Protein AF-A0A0D3DV48-F1 (afdb_monomer_lite)

pLDDT: mean 71.76, std 17.26, range [32.09, 94.44]

Structure (mmCIF, N/CA/C/O backbone):
data_AF-A0A0D3DV48-F1
#
_entry.id   AF-A0A0D3DV48-F1
#
loop_
_atom_site.group_PDB
_atom_site.id
_atom_site.type_symbol
_atom_site.label_atom_id
_atom_site.label_alt_id
_atom_site.label_comp_id
_atom_site.label_asym_id
_atom_site.label_entity_id
_atom_site.label_seq_id
_atom_site.pdbx_PDB_ins_code
_atom_site.Cartn_x
_atom_site.Cartn_y
_atom_site.Cartn_z
_atom_site.occupancy
_atom_site.B_iso_or_equiv
_atom_site.auth_seq_id
_atom_site.auth_comp_id
_atom_site.auth_asym_id
_atom_site.auth_atom_id
_atom_site.pdbx_PDB_model_num
ATOM 1 N N . MET A 1 1 ? -7.184 -17.364 45.882 1.00 32.09 1 MET A N 1
ATOM 2 C CA . MET A 1 1 ? -8.361 -16.477 46.011 1.00 32.09 1 MET A CA 1
ATOM 3 C C . MET A 1 1 ? -8.248 -15.372 44.972 1.00 32.09 1 MET A C 1
ATOM 5 O O . MET A 1 1 ? -7.452 -14.459 45.145 1.00 32.09 1 MET A O 1
ATOM 9 N N . GLY A 1 2 ? -8.945 -15.523 43.844 1.00 41.62 2 GLY A N 1
ATOM 10 C CA . GLY A 1 2 ? -8.942 -14.536 42.763 1.00 41.62 2 GLY A CA 1
ATOM 11 C C . GLY A 1 2 ? -9.727 -13.298 43.183 1.00 41.62 2 GLY A C 1
ATOM 12 O O . GLY A 1 2 ? -10.885 -13.403 43.576 1.00 41.62 2 GLY A O 1
ATOM 13 N N . LYS A 1 3 ? -9.067 -12.141 43.153 1.00 42.34 3 LYS A N 1
ATOM 14 C CA . LYS A 1 3 ? -9.633 -10.826 43.459 1.00 42.34 3 LYS A CA 1
ATOM 15 C C . LYS A 1 3 ? -10.768 -10.548 42.463 1.00 42.34 3 LYS A C 1
ATOM 17 O O . LYS A 1 3 ? -10.504 -10.361 41.278 1.00 42.34 3 LYS A O 1
ATOM 22 N N . GLY A 1 4 ? -12.018 -10.575 42.925 1.00 51.94 4 GLY A N 1
ATOM 23 C CA . GLY A 1 4 ? -13.161 -10.133 42.131 1.00 51.94 4 GLY A CA 1
ATOM 24 C C . GLY A 1 4 ? -12.976 -8.659 41.792 1.00 51.94 4 GLY A C 1
ATOM 25 O O . GLY A 1 4 ? -13.080 -7.813 42.677 1.00 51.94 4 GLY A O 1
ATOM 26 N N . LYS A 1 5 ? -12.626 -8.370 40.535 1.00 52.03 5 LYS A N 1
ATOM 27 C CA . LYS A 1 5 ? -12.660 -7.013 39.982 1.00 52.03 5 LYS A CA 1
ATOM 28 C C . LYS A 1 5 ? -14.082 -6.485 40.144 1.00 52.03 5 LYS A C 1
ATOM 30 O O . LYS A 1 5 ? -15.044 -7.204 39.868 1.00 52.03 5 LYS A O 1
ATOM 35 N N . SER A 1 6 ? -14.204 -5.282 40.687 1.00 59.69 6 SER A N 1
ATOM 36 C CA . SER A 1 6 ? -15.497 -4.713 41.043 1.00 59.69 6 SER A CA 1
ATOM 37 C C . SER A 1 6 ? -16.306 -4.423 39.775 1.00 59.69 6 SER A C 1
ATOM 39 O O . SER A 1 6 ? -15.745 -4.180 38.710 1.00 59.69 6 SER A O 1
ATOM 41 N N . VAL A 1 7 ? -17.636 -4.432 39.867 1.00 59.59 7 VAL A N 1
ATOM 42 C CA . VAL A 1 7 ? -18.520 -4.083 38.735 1.00 59.59 7 VAL A CA 1
ATOM 43 C C . VAL A 1 7 ? -18.213 -2.675 38.199 1.00 59.59 7 VAL A C 1
ATOM 45 O O . VAL A 1 7 ? -18.331 -2.443 37.001 1.00 59.59 7 VAL A O 1
ATOM 48 N N . ALA A 1 8 ? -17.744 -1.772 39.068 1.00 61.66 8 ALA A N 1
ATOM 49 C CA . ALA A 1 8 ? -17.299 -0.432 38.697 1.00 61.66 8 ALA A CA 1
ATOM 50 C C . ALA A 1 8 ? -16.073 -0.447 37.766 1.00 61.66 8 ALA A C 1
ATOM 52 O O . ALA A 1 8 ? -15.986 0.390 36.869 1.00 61.66 8 ALA A O 1
ATOM 53 N N . ASP A 1 9 ? -15.180 -1.432 37.916 1.00 67.62 9 ASP A N 1
ATOM 54 C CA . ASP A 1 9 ? -14.026 -1.597 37.029 1.00 67.62 9 ASP A CA 1
ATOM 55 C C . ASP A 1 9 ? -14.461 -2.032 35.621 1.00 67.62 9 ASP A C 1
ATOM 57 O O . ASP A 1 9 ? -13.893 -1.542 34.649 1.00 67.62 9 ASP A O 1
ATOM 61 N N . CYS A 1 10 ? -15.483 -2.898 35.473 1.00 65.69 10 CYS A N 1
ATOM 62 C CA . CYS A 1 10 ? -15.977 -3.254 34.129 1.00 65.69 10 CYS A CA 1
ATOM 63 C C . CYS A 1 10 ? -16.645 -2.047 33.448 1.00 65.69 10 CYS A C 1
ATOM 65 O O . CYS A 1 10 ? -16.411 -1.825 32.265 1.00 65.69 10 CYS A O 1
ATOM 67 N N . THR A 1 11 ? -17.389 -1.211 34.181 1.00 77.88 11 THR A N 1
ATOM 68 C CA . THR A 1 11 ? -17.994 0.005 33.608 1.00 77.88 11 THR A CA 1
ATOM 69 C C . THR A 1 11 ? -16.940 1.012 33.138 1.00 77.88 11 THR A C 1
ATOM 71 O O . THR A 1 11 ? -17.030 1.515 32.023 1.00 77.88 11 THR A O 1
ATOM 74 N N . ALA A 1 12 ? -15.913 1.284 33.951 1.00 80.50 12 ALA A N 1
ATOM 75 C CA . ALA A 1 12 ? -14.859 2.234 33.589 1.00 80.50 12 ALA A CA 1
ATOM 76 C C . ALA A 1 12 ? -14.012 1.749 32.398 1.00 80.50 12 ALA A C 1
ATOM 78 O O . ALA A 1 12 ? -13.690 2.529 31.504 1.00 80.50 12 ALA A O 1
ATOM 79 N N . VAL A 1 13 ? -13.681 0.452 32.361 1.00 77.81 13 VAL A N 1
ATOM 80 C CA . VAL A 1 13 ? -12.959 -0.162 31.234 1.00 77.81 13 VAL A CA 1
ATOM 81 C C . VAL A 1 13 ? -13.794 -0.112 29.952 1.00 77.81 13 VAL A C 1
ATOM 83 O O . VAL A 1 13 ? -13.249 0.149 28.881 1.00 77.81 13 VAL A O 1
ATOM 86 N N . TRP A 1 14 ? -15.108 -0.312 30.056 1.00 79.38 14 TRP A N 1
ATOM 87 C CA . TRP A 1 14 ? -16.017 -0.268 28.914 1.00 79.38 14 TRP A CA 1
ATOM 88 C C . TRP A 1 14 ? -16.105 1.129 28.288 1.00 79.38 14 TRP A C 1
ATOM 90 O O . TRP A 1 14 ? -15.984 1.250 27.070 1.00 79.38 14 TRP A O 1
ATOM 100 N N . GLU A 1 15 ? -16.231 2.180 29.105 1.00 80.50 15 GLU A N 1
ATOM 101 C CA . GLU A 1 15 ? -16.255 3.567 28.615 1.00 80.50 15 GLU A CA 1
ATOM 102 C C . GLU A 1 15 ? -14.929 3.959 27.948 1.00 80.50 15 GLU A C 1
ATOM 104 O O . GLU A 1 15 ? -14.926 4.471 26.830 1.00 80.50 15 GLU A O 1
ATOM 109 N N . LEU A 1 16 ? -13.787 3.617 28.558 1.00 82.69 16 LEU A N 1
ATOM 110 C CA . LEU A 1 16 ? -12.471 3.871 27.958 1.00 82.69 16 LEU A CA 1
ATOM 111 C C . LEU A 1 16 ? -12.305 3.171 26.602 1.00 82.69 16 LEU A C 1
ATOM 113 O O . LEU A 1 16 ? -11.765 3.752 25.659 1.00 82.69 16 LEU A O 1
ATOM 117 N N . ARG A 1 17 ? -12.771 1.922 26.493 1.00 82.19 17 ARG A N 1
ATOM 118 C CA . ARG A 1 17 ? -12.669 1.134 25.259 1.00 82.19 17 ARG A CA 1
ATOM 119 C C . ARG A 1 17 ? -13.620 1.636 24.172 1.00 82.19 17 ARG A C 1
ATOM 121 O O . ARG A 1 17 ? -13.272 1.589 22.995 1.00 82.19 17 ARG A O 1
ATOM 128 N N . LYS A 1 18 ? -14.785 2.157 24.556 1.00 83.19 18 LYS A N 1
ATOM 129 C CA . LYS A 1 18 ? -15.729 2.809 23.646 1.00 83.19 18 LYS A CA 1
ATOM 130 C C . LYS A 1 18 ? -15.139 4.085 23.044 1.00 83.19 18 LYS A C 1
ATOM 132 O O . LYS A 1 18 ? -15.148 4.233 21.825 1.00 83.19 18 LYS A O 1
ATOM 137 N N . GLU A 1 19 ? -14.574 4.964 23.871 1.00 86.44 19 GLU A N 1
ATOM 138 C CA . GLU A 1 19 ? -13.901 6.175 23.383 1.00 86.44 19 GLU A CA 1
ATOM 139 C C . GLU A 1 19 ? -12.720 5.851 22.455 1.00 86.44 19 GLU A C 1
ATOM 141 O O . GLU A 1 19 ? -12.464 6.574 21.491 1.00 86.44 19 GLU A O 1
ATOM 146 N N . ASP A 1 20 ? -11.990 4.765 22.736 1.00 86.38 20 ASP A N 1
ATOM 147 C CA . ASP A 1 20 ? -10.902 4.290 21.879 1.00 86.38 20 ASP A CA 1
ATOM 148 C C . ASP A 1 20 ? -11.394 3.844 20.503 1.00 86.38 20 ASP A C 1
ATOM 150 O O . ASP A 1 20 ? -10.825 4.247 19.488 1.00 86.38 20 ASP A O 1
ATOM 154 N N . LEU A 1 21 ? -12.498 3.094 20.459 1.00 83.88 21 LEU A N 1
ATOM 155 C CA . LEU A 1 21 ? -13.122 2.677 19.206 1.00 83.88 21 LEU A CA 1
ATOM 156 C C . LEU A 1 21 ? -13.578 3.884 18.374 1.00 83.88 21 LEU A C 1
ATOM 158 O O . LEU A 1 21 ? -13.329 3.930 17.172 1.00 83.88 21 LEU A O 1
ATOM 162 N N . GLU A 1 22 ? -14.193 4.883 19.012 1.00 86.56 22 GLU A N 1
ATOM 163 C CA . GLU A 1 22 ? -14.633 6.114 18.343 1.00 86.56 22 GLU A CA 1
ATOM 164 C C . GLU A 1 22 ? -13.450 6.940 17.813 1.00 86.56 22 GLU A C 1
ATOM 166 O O . GLU A 1 22 ? -13.527 7.521 16.727 1.00 86.56 22 GLU A O 1
ATOM 171 N N . ARG A 1 23 ? -12.332 6.996 18.551 1.00 85.88 23 ARG A N 1
ATOM 172 C CA . ARG A 1 23 ? -11.095 7.641 18.079 1.00 85.88 23 ARG A CA 1
ATOM 173 C C . ARG A 1 23 ? -10.499 6.894 16.888 1.00 85.88 23 ARG A C 1
ATOM 175 O O . ARG A 1 23 ? -10.176 7.534 15.889 1.00 85.88 23 ARG A O 1
ATOM 182 N N . LYS A 1 24 ? -10.409 5.564 16.957 1.00 84.44 24 LYS A N 1
ATOM 183 C CA . LYS A 1 24 ? -9.930 4.717 15.853 1.00 84.44 24 LYS A CA 1
ATOM 184 C C . LYS A 1 24 ? -10.805 4.838 14.607 1.00 84.44 24 LYS A C 1
ATOM 186 O O . LYS A 1 24 ? -10.270 4.939 13.511 1.00 84.44 24 LYS A O 1
ATOM 191 N N . GLU A 1 25 ? -12.125 4.918 14.762 1.00 85.06 25 GLU A N 1
ATOM 192 C CA . GLU A 1 25 ? -13.054 5.146 13.648 1.00 85.06 25 GLU A CA 1
ATOM 193 C C . GLU A 1 25 ? -12.842 6.515 12.984 1.00 85.06 25 GLU A C 1
ATOM 195 O O . GLU A 1 25 ? -12.882 6.645 11.762 1.00 85.06 25 GLU A O 1
ATOM 200 N N . LYS A 1 26 ? -12.607 7.568 13.772 1.00 87.69 26 LYS A N 1
ATOM 201 C CA . LYS A 1 26 ? -12.305 8.894 13.213 1.00 87.69 26 LYS A CA 1
ATOM 202 C C . LYS A 1 26 ? -10.986 8.883 12.445 1.00 87.69 26 LYS A C 1
ATOM 204 O O . LYS A 1 26 ? -10.925 9.439 11.353 1.00 87.69 26 LYS A O 1
ATOM 209 N N . LEU A 1 27 ? -9.960 8.232 12.993 1.00 83.44 27 LEU A N 1
ATOM 210 C CA . LEU A 1 27 ? -8.664 8.084 12.331 1.00 83.44 27 LEU A CA 1
ATOM 211 C C . LEU A 1 27 ? -8.771 7.254 11.048 1.00 83.44 27 LEU A C 1
ATOM 213 O O . LEU A 1 27 ? -8.188 7.640 10.042 1.00 83.44 27 LEU A O 1
ATOM 217 N N . SER A 1 28 ? -9.564 6.178 11.043 1.00 81.38 28 SER A N 1
ATOM 218 C CA . SER A 1 28 ? -9.782 5.368 9.839 1.00 81.38 28 SER A CA 1
ATOM 219 C C . SER A 1 28 ? -10.471 6.160 8.731 1.00 81.38 28 SER A C 1
ATOM 221 O O . SER A 1 28 ? -10.045 6.118 7.580 1.00 81.38 28 SER A O 1
ATOM 223 N N . LYS A 1 29 ? -11.493 6.950 9.077 1.00 83.06 29 LYS A N 1
ATOM 224 C CA . LYS A 1 29 ? -12.186 7.839 8.135 1.00 83.06 29 LYS A CA 1
ATOM 225 C C . LYS A 1 29 ? -11.269 8.919 7.567 1.00 83.06 29 LYS A C 1
ATOM 227 O O . LYS A 1 29 ? -11.362 9.207 6.378 1.00 83.06 29 LYS A O 1
ATOM 232 N N . LEU A 1 30 ? -10.401 9.500 8.397 1.00 84.25 30 LEU A N 1
ATOM 233 C CA . LEU A 1 30 ? -9.409 10.482 7.952 1.00 84.25 30 LEU A CA 1
ATOM 234 C C . LEU A 1 30 ? -8.370 9.850 7.023 1.00 84.25 30 LEU A C 1
ATOM 236 O O . LEU A 1 30 ? -8.130 10.395 5.955 1.00 84.25 30 LEU A O 1
ATOM 240 N N . ALA A 1 31 ? -7.847 8.669 7.362 1.00 81.38 31 ALA A N 1
ATOM 241 C CA . ALA A 1 31 ? -6.897 7.952 6.512 1.00 81.38 31 ALA A CA 1
ATOM 242 C C . ALA A 1 31 ? -7.491 7.636 5.127 1.00 81.38 31 ALA A C 1
ATOM 244 O O . ALA A 1 31 ? -6.856 7.878 4.107 1.00 81.38 31 ALA A O 1
ATOM 245 N N . ILE A 1 32 ? -8.749 7.178 5.074 1.00 82.12 32 ILE A N 1
ATOM 246 C CA . ILE A 1 32 ? -9.452 6.944 3.802 1.00 82.12 32 ILE A CA 1
ATOM 247 C C . ILE A 1 32 ? -9.634 8.254 3.021 1.00 82.12 32 ILE A C 1
ATOM 249 O O . ILE A 1 32 ? -9.501 8.257 1.797 1.00 82.12 32 ILE A O 1
ATOM 253 N N . LEU A 1 33 ? -9.950 9.363 3.697 1.00 79.81 33 LEU A N 1
ATOM 254 C CA . LEU A 1 33 ? -10.106 10.665 3.049 1.00 79.81 33 LEU A CA 1
ATOM 255 C C . LEU A 1 33 ? -8.781 11.160 2.454 1.00 79.81 33 LEU A C 1
ATOM 257 O O . LEU A 1 33 ? -8.777 11.601 1.308 1.00 79.81 33 LEU A O 1
ATOM 261 N N . ASP A 1 34 ? -7.676 11.030 3.187 1.00 79.25 34 ASP A N 1
ATOM 262 C CA . ASP A 1 34 ? -6.338 11.404 2.718 1.00 79.25 34 ASP A CA 1
ATOM 263 C C . ASP A 1 34 ? -5.920 10.569 1.498 1.00 79.25 34 ASP A C 1
ATOM 265 O O . ASP A 1 34 ? -5.464 11.129 0.502 1.00 79.25 34 ASP A O 1
ATOM 269 N N . THR A 1 35 ? -6.180 9.257 1.503 1.00 76.25 35 THR A N 1
ATOM 270 C CA . THR A 1 35 ? -6.004 8.361 0.342 1.00 76.25 35 THR A CA 1
ATOM 271 C C . THR A 1 35 ? -6.856 8.793 -0.861 1.00 76.25 35 THR A C 1
ATOM 273 O O . THR A 1 35 ? -6.377 8.858 -1.995 1.00 76.25 35 THR A O 1
ATOM 276 N N . LEU A 1 36 ? -8.133 9.138 -0.654 1.00 71.38 36 LEU A N 1
ATOM 277 C CA . LEU A 1 36 ? -9.002 9.621 -1.737 1.00 71.38 36 LEU A CA 1
ATOM 278 C C . LEU A 1 36 ? -8.525 10.964 -2.306 1.00 71.38 36 LEU A C 1
ATOM 280 O O . LEU A 1 36 ? -8.581 11.167 -3.522 1.00 71.38 36 LEU A O 1
ATOM 284 N N . LEU A 1 37 ? -8.028 11.859 -1.450 1.00 72.44 37 LEU A N 1
ATOM 285 C CA . LEU A 1 37 ? -7.447 13.135 -1.856 1.00 72.44 37 LEU A CA 1
ATOM 286 C C . LEU A 1 37 ? -6.129 12.934 -2.616 1.00 72.44 37 LEU A C 1
ATOM 288 O O . LEU A 1 37 ? -5.962 13.517 -3.688 1.00 72.44 37 LEU A O 1
ATOM 292 N N . ALA A 1 38 ? -5.248 12.045 -2.155 1.00 67.81 38 ALA A N 1
ATOM 293 C CA . ALA A 1 38 ? -4.021 11.669 -2.860 1.00 67.81 38 ALA A CA 1
ATOM 294 C C . ALA A 1 38 ? -4.320 11.078 -4.249 1.00 67.81 38 ALA A C 1
ATOM 296 O O . ALA A 1 38 ? -3.677 11.435 -5.237 1.00 67.81 38 ALA A O 1
ATOM 297 N N . ARG A 1 39 ? -5.378 10.266 -4.362 1.00 56.03 39 ARG A N 1
ATOM 298 C CA . ARG A 1 39 ? -5.871 9.726 -5.638 1.00 56.03 39 ARG A CA 1
ATOM 299 C C . ARG A 1 39 ? -6.498 10.781 -6.558 1.00 56.03 39 ARG A C 1
ATOM 301 O O . ARG A 1 39 ? -6.499 10.590 -7.772 1.00 56.03 39 ARG A O 1
ATOM 308 N N . SER A 1 40 ? -7.012 11.886 -6.016 1.00 56.16 40 SER A N 1
ATOM 309 C CA . SER A 1 40 ? -7.455 13.051 -6.804 1.00 56.16 40 SER A CA 1
ATOM 310 C C . SER A 1 40 ? -6.301 13.983 -7.215 1.00 56.16 40 SER A C 1
ATOM 312 O O . SER A 1 40 ? -6.435 14.760 -8.161 1.00 56.16 40 SER A O 1
ATOM 314 N N . GLY A 1 41 ? -5.140 13.834 -6.570 1.00 52.19 41 GLY A N 1
ATOM 315 C CA . GLY A 1 41 ? -3.906 14.579 -6.816 1.00 52.19 41 GLY A CA 1
ATOM 316 C C . GLY A 1 41 ? -3.242 14.471 -8.203 1.00 52.19 41 GLY A C 1
ATOM 317 O O . GLY A 1 41 ? -2.479 15.384 -8.520 1.00 52.19 41 GLY A O 1
ATOM 318 N N . PRO A 1 42 ? -3.501 13.483 -9.093 1.00 48.19 42 PRO A N 1
ATOM 319 C CA . PRO A 1 42 ? -2.863 13.474 -10.412 1.00 48.19 42 PRO A CA 1
ATOM 320 C C . PRO A 1 42 ? -3.579 14.336 -11.459 1.00 48.19 42 PRO A C 1
ATOM 322 O O . PRO A 1 42 ? -2.987 14.616 -12.498 1.00 48.19 42 PRO A O 1
ATOM 325 N N . LEU A 1 43 ? -4.819 14.788 -11.225 1.00 43.16 43 LEU A N 1
ATOM 326 C CA . LEU A 1 43 ? -5.540 15.594 -12.225 1.00 43.16 43 LEU A CA 1
ATOM 327 C C . LEU A 1 43 ? -5.033 17.045 -12.320 1.00 43.16 43 LEU A C 1
ATOM 329 O O . LEU A 1 43 ? -5.387 17.751 -13.257 1.00 43.16 43 LEU A O 1
ATOM 333 N N . ILE A 1 44 ? -4.165 17.473 -11.395 1.00 44.09 44 ILE A N 1
ATOM 334 C CA . ILE A 1 44 ? -3.542 18.810 -11.382 1.00 44.09 44 ILE A CA 1
ATOM 335 C C . ILE A 1 44 ? -2.067 18.751 -11.836 1.00 44.09 44 ILE A C 1
ATOM 337 O O . ILE A 1 44 ? -1.472 19.774 -12.169 1.00 44.09 44 ILE A O 1
ATOM 341 N N . PHE A 1 45 ? -1.463 17.560 -11.943 1.00 38.72 45 PHE A N 1
ATOM 342 C CA . PHE A 1 45 ? -0.040 17.425 -12.293 1.00 38.72 45 PHE A CA 1
ATOM 343 C C . PHE A 1 45 ? 0.267 17.735 -13.773 1.00 38.72 45 PHE A C 1
ATOM 345 O O . PHE A 1 45 ? 1.410 18.021 -14.120 1.00 38.72 45 PHE A O 1
ATOM 352 N N . GLY A 1 46 ? -0.753 17.766 -14.641 1.00 40.00 46 GLY A N 1
ATOM 353 C CA . GLY A 1 46 ? -0.616 18.212 -16.035 1.00 40.00 46 GLY A CA 1
ATOM 354 C C . GLY A 1 46 ? -0.346 19.714 -16.199 1.00 40.00 46 GLY A C 1
ATOM 355 O O . GLY A 1 46 ? 0.106 20.130 -17.258 1.00 40.00 46 GLY A O 1
ATOM 356 N N . LEU A 1 47 ? -0.576 20.521 -15.158 1.00 45.72 47 LEU A N 1
ATOM 357 C CA . LEU A 1 47 ? -0.305 21.965 -15.158 1.00 45.72 47 LEU A CA 1
ATOM 358 C C . LEU A 1 47 ? 1.052 22.332 -14.528 1.00 45.72 47 LEU A C 1
ATOM 360 O O . LEU A 1 47 ? 1.450 23.491 -14.594 1.00 45.72 47 LEU A O 1
ATOM 364 N N . ALA A 1 48 ? 1.771 21.378 -13.920 1.00 39.69 48 ALA A N 1
ATOM 365 C CA . ALA A 1 48 ? 2.982 21.662 -13.139 1.00 39.69 48 ALA A CA 1
ATOM 366 C C . ALA A 1 48 ? 4.311 21.308 -13.840 1.00 39.69 48 ALA A C 1
ATOM 368 O O . ALA A 1 48 ? 5.361 21.801 -13.430 1.00 39.69 48 ALA A O 1
ATOM 369 N N . LEU A 1 49 ? 4.305 20.506 -14.913 1.00 46.16 49 LEU A N 1
ATOM 370 C CA . LEU A 1 49 ? 5.520 20.141 -15.668 1.00 46.16 49 LEU A CA 1
ATOM 371 C C . LEU A 1 49 ? 5.943 21.222 -16.686 1.00 46.16 49 LEU A C 1
ATOM 373 O O . LEU A 1 49 ? 6.195 20.925 -17.850 1.00 46.16 49 LEU A O 1
ATOM 377 N N . GLY A 1 50 ? 6.016 22.481 -16.251 1.00 41.09 50 GLY A N 1
ATOM 378 C CA . GLY A 1 50 ? 6.439 23.609 -17.095 1.00 41.09 50 GLY A CA 1
ATOM 379 C C . GLY A 1 50 ? 7.404 24.605 -16.445 1.00 41.09 50 GLY A C 1
ATOM 380 O O . GLY A 1 50 ? 7.823 25.546 -17.108 1.00 41.09 50 GLY A O 1
ATOM 381 N N . LEU A 1 51 ? 7.782 24.432 -15.173 1.00 41.56 51 LEU A N 1
ATOM 382 C CA . LEU A 1 51 ? 8.489 25.467 -14.400 1.00 41.56 51 LEU A CA 1
ATOM 383 C C . LEU A 1 51 ? 9.884 25.053 -13.905 1.00 41.56 51 LEU A C 1
ATOM 385 O O . LEU A 1 51 ? 10.235 25.345 -12.769 1.00 41.56 51 LEU A O 1
ATOM 389 N N . ASP A 1 52 ? 10.702 24.421 -14.752 1.00 34.62 52 ASP A N 1
ATOM 390 C CA . ASP A 1 52 ? 12.146 24.267 -14.461 1.00 34.62 52 ASP A CA 1
ATOM 391 C C . ASP A 1 52 ? 13.054 24.967 -15.489 1.00 34.62 52 ASP A C 1
ATOM 393 O O . ASP A 1 52 ? 14.252 24.706 -15.597 1.00 34.62 52 ASP A O 1
ATOM 397 N N . TYR A 1 53 ? 12.496 25.907 -16.259 1.00 41.66 53 TYR A N 1
ATOM 398 C CA . TYR A 1 53 ? 13.288 26.766 -17.137 1.00 41.66 53 TYR A CA 1
ATOM 399 C C . TYR A 1 53 ? 13.761 28.005 -16.365 1.00 41.66 53 TYR A C 1
ATOM 401 O O . TYR A 1 53 ? 13.111 29.047 -16.337 1.00 41.66 53 TYR A O 1
ATOM 409 N N . SER A 1 54 ? 14.914 27.885 -15.706 1.00 46.12 54 SER A N 1
ATOM 410 C CA . SER A 1 54 ? 15.610 29.007 -15.067 1.00 46.12 54 SER A CA 1
ATOM 411 C C . SER A 1 54 ? 16.149 29.979 -16.127 1.00 46.12 54 SER A C 1
ATOM 413 O O . SER A 1 54 ? 17.294 29.868 -16.569 1.00 46.12 54 SER A O 1
ATOM 415 N N . TYR A 1 55 ? 15.339 30.958 -16.528 1.00 46.75 55 TYR A N 1
ATOM 416 C CA . TYR A 1 55 ? 15.785 32.084 -17.345 1.00 46.75 55 TYR A CA 1
ATOM 417 C C . TYR A 1 55 ? 16.542 33.098 -16.474 1.00 46.75 55 TYR A C 1
ATOM 419 O O . TYR A 1 55 ? 15.979 33.705 -15.564 1.00 46.75 55 TYR A O 1
ATOM 427 N N . SER A 1 56 ? 17.836 33.295 -16.735 1.00 49.69 56 SER A N 1
ATOM 428 C CA . SER A 1 56 ? 18.619 34.350 -16.086 1.00 49.69 56 SER A CA 1
ATOM 429 C C . SER A 1 56 ? 18.276 35.705 -16.707 1.00 49.69 56 SER A C 1
ATOM 431 O O . SER A 1 56 ? 18.803 36.083 -17.750 1.00 49.69 56 SER A O 1
ATOM 433 N N . GLN A 1 57 ? 17.364 36.424 -16.059 1.00 45.22 57 GLN A N 1
ATOM 434 C CA . GLN A 1 57 ? 16.949 37.774 -16.427 1.00 45.22 57 GLN A CA 1
ATOM 435 C C . GLN A 1 57 ? 18.156 38.740 -16.391 1.00 45.22 57 GLN A C 1
ATOM 437 O O . GLN A 1 57 ? 18.824 38.831 -15.357 1.00 45.22 57 GLN A O 1
ATOM 442 N N . PRO A 1 58 ? 18.474 39.467 -17.480 1.00 35.97 58 PRO A N 1
ATOM 443 C CA . PRO A 1 58 ? 19.533 40.467 -17.445 1.00 35.97 58 PRO A CA 1
ATOM 444 C C . PRO A 1 58 ? 19.081 41.658 -16.589 1.00 35.97 58 PRO A C 1
ATOM 446 O O . PRO A 1 58 ? 17.971 42.169 -16.737 1.00 35.97 58 PRO A O 1
ATOM 449 N N . SER A 1 59 ? 19.947 42.085 -15.672 1.00 34.81 59 SER A N 1
ATOM 450 C CA . SER A 1 59 ? 19.719 43.188 -14.736 1.00 34.81 59 SER A CA 1
ATOM 451 C C . SER A 1 59 ? 19.395 44.494 -15.468 1.00 34.81 59 SER A C 1
ATOM 453 O O . SER A 1 59 ? 20.271 45.054 -16.132 1.00 34.81 59 SER A O 1
ATOM 455 N N . GLN A 1 60 ? 18.169 45.001 -15.315 1.00 36.44 60 GLN A N 1
ATOM 456 C CA . GLN A 1 60 ? 17.833 46.366 -15.710 1.00 36.44 60 GLN A CA 1
ATOM 457 C C . GLN A 1 60 ? 18.207 47.306 -14.565 1.00 36.44 60 GLN A C 1
ATOM 459 O O . GLN A 1 60 ? 17.710 47.193 -13.448 1.00 36.44 60 GLN A O 1
ATOM 464 N N . SER A 1 61 ? 19.162 48.186 -14.847 1.00 39.84 61 SER A N 1
ATOM 465 C CA . SER A 1 61 ? 19.624 49.241 -13.956 1.00 39.84 61 SER A CA 1
ATOM 466 C C . SER A 1 61 ? 18.532 50.279 -13.744 1.00 39.84 61 SER A C 1
ATOM 468 O O . SER A 1 61 ? 17.966 50.797 -14.706 1.00 39.84 61 SER A O 1
ATOM 470 N N . GLU A 1 62 ? 18.301 50.625 -12.486 1.00 43.62 62 GLU A N 1
ATOM 471 C CA . GLU A 1 62 ? 17.323 51.624 -12.084 1.00 43.62 62 GLU A CA 1
ATOM 472 C C . GLU A 1 62 ? 17.856 53.030 -12.366 1.00 43.62 62 GLU A C 1
ATOM 474 O O . GLU A 1 62 ? 18.908 53.440 -11.864 1.00 43.62 62 GLU A O 1
ATOM 479 N N . THR A 1 63 ? 17.126 53.797 -13.174 1.00 41.78 63 THR A N 1
ATOM 480 C CA . THR A 1 63 ? 17.271 55.250 -13.198 1.00 41.78 63 THR A CA 1
ATOM 481 C C . THR A 1 63 ? 15.973 55.920 -13.635 1.00 41.78 63 THR A C 1
ATOM 483 O O . THR A 1 63 ? 15.610 55.949 -14.802 1.00 41.78 63 THR A O 1
ATOM 486 N N . PHE A 1 64 ? 15.345 56.516 -12.619 1.00 33.09 64 PHE A N 1
ATOM 487 C CA . PHE A 1 64 ? 14.773 57.859 -12.659 1.00 33.09 64 PHE A CA 1
ATOM 488 C C . PHE A 1 64 ? 13.344 58.026 -13.203 1.00 33.09 64 PHE A C 1
ATOM 490 O O . PHE A 1 64 ? 13.129 58.364 -14.357 1.00 33.09 64 PHE A O 1
ATOM 497 N N . GLY A 1 65 ? 12.391 57.870 -12.276 1.00 40.78 65 GLY A N 1
ATOM 498 C CA . GLY A 1 65 ? 11.344 58.843 -11.926 1.00 40.78 65 GLY A CA 1
ATOM 499 C C . GLY A 1 65 ? 10.534 59.523 -13.036 1.00 40.78 65 GLY A C 1
ATOM 500 O O . GLY A 1 65 ? 11.053 60.348 -13.780 1.00 40.78 65 GLY A O 1
ATOM 501 N N . GLY A 1 66 ? 9.215 59.325 -13.005 1.00 36.00 66 GLY A N 1
ATOM 502 C CA . GLY A 1 66 ? 8.276 60.157 -13.753 1.00 36.00 66 GLY A CA 1
ATOM 503 C C . GLY A 1 66 ? 6.822 59.764 -13.525 1.00 36.00 66 GLY A C 1
ATOM 504 O O . GLY A 1 66 ? 6.331 58.828 -14.134 1.00 36.00 66 GLY A O 1
ATOM 505 N N . ASP A 1 67 ? 6.173 60.498 -12.630 1.00 45.25 67 ASP A N 1
ATOM 506 C CA . ASP A 1 67 ? 4.734 60.568 -12.354 1.00 45.25 67 ASP A CA 1
ATOM 507 C C . ASP A 1 67 ? 3.864 60.496 -13.637 1.00 45.25 67 ASP A C 1
ATOM 509 O O . ASP A 1 67 ? 4.047 61.305 -14.550 1.00 45.25 67 ASP A O 1
ATOM 513 N N . GLY A 1 68 ? 2.920 59.547 -13.720 1.00 40.09 68 GLY A N 1
ATOM 514 C CA . GLY A 1 68 ? 2.092 59.336 -14.918 1.00 40.09 68 GLY A CA 1
ATOM 515 C C . GLY A 1 68 ? 1.042 58.227 -14.780 1.00 40.09 68 GLY A C 1
ATOM 516 O O . GLY A 1 68 ? 1.246 57.103 -15.217 1.00 40.09 68 GLY A O 1
ATOM 517 N N . PHE A 1 69 ? -0.081 58.574 -14.157 1.00 44.97 69 PHE A N 1
ATOM 518 C CA . PHE A 1 69 ? -1.301 57.784 -13.940 1.00 44.97 69 PHE A CA 1
ATOM 519 C C . PHE A 1 69 ? -1.821 57.031 -15.204 1.00 44.97 69 PHE A C 1
ATOM 521 O O . PHE A 1 69 ? -1.936 57.608 -16.285 1.00 44.97 69 PHE A O 1
ATOM 528 N N . ASP A 1 70 ? -2.199 55.761 -15.016 1.00 49.06 70 ASP A N 1
ATOM 529 C CA . ASP A 1 70 ? -3.207 54.952 -15.741 1.00 49.06 70 ASP A CA 1
ATOM 530 C C . ASP A 1 70 ? -3.011 54.486 -17.205 1.00 49.06 70 ASP A C 1
ATOM 532 O O . ASP A 1 70 ? -3.817 53.682 -17.677 1.00 49.06 70 ASP A O 1
ATOM 536 N N . SER A 1 71 ? -1.976 54.891 -17.948 1.00 53.69 71 SER A N 1
ATOM 537 C CA . SER A 1 71 ? -1.877 54.503 -19.377 1.00 53.69 71 SER A CA 1
ATOM 538 C C . SER A 1 71 ? -1.208 53.144 -19.650 1.00 53.69 71 SER A C 1
ATOM 540 O O . SER A 1 71 ? -1.574 52.484 -20.616 1.00 53.69 71 SER A O 1
ATOM 542 N N . GLU A 1 72 ? -0.240 52.720 -18.835 1.00 48.16 72 GLU A N 1
ATOM 543 C CA . GLU A 1 72 ? 0.649 51.583 -19.156 1.00 48.16 72 GLU A CA 1
ATOM 544 C C . GLU A 1 72 ? 0.064 50.222 -18.742 1.00 48.16 72 GLU A C 1
ATOM 546 O O . GLU A 1 72 ? 0.226 49.234 -19.451 1.00 48.16 72 GLU A O 1
ATOM 551 N N . TYR A 1 73 ? -0.715 50.174 -17.654 1.00 51.47 73 TYR A N 1
ATOM 552 C CA . TYR A 1 73 ? -1.381 48.945 -17.198 1.00 51.47 73 TYR A CA 1
ATOM 553 C C . TYR A 1 73 ? -2.448 48.442 -18.179 1.00 51.47 73 TYR A C 1
ATOM 555 O O . TYR A 1 73 ? -2.617 47.236 -18.329 1.00 51.47 73 TYR A O 1
ATOM 563 N N . ASN A 1 74 ? -3.118 49.353 -18.891 1.00 58.81 74 ASN A N 1
ATOM 564 C CA . ASN A 1 74 ? -4.092 48.991 -19.920 1.00 58.81 74 ASN A CA 1
ATOM 565 C C . ASN A 1 74 ? -3.422 48.361 -21.154 1.00 58.81 74 ASN A C 1
ATOM 567 O O . ASN A 1 74 ? -4.035 47.539 -21.827 1.00 58.81 74 ASN A O 1
ATOM 571 N N . GLU A 1 75 ? -2.171 48.725 -21.452 1.00 59.84 75 GLU A N 1
ATOM 572 C CA . GLU A 1 75 ? -1.425 48.179 -22.591 1.00 59.84 75 GLU A CA 1
ATOM 573 C C . GLU A 1 75 ? -0.932 46.758 -22.298 1.00 59.84 75 GLU A C 1
ATOM 575 O O . GLU A 1 75 ? -1.138 45.862 -23.114 1.00 59.84 75 GLU A O 1
ATOM 580 N N . VAL A 1 76 ? -0.378 46.505 -21.105 1.00 61.44 76 VAL A N 1
ATOM 581 C CA . VAL A 1 76 ? -0.005 45.135 -20.706 1.00 61.44 76 VAL A CA 1
ATOM 582 C C . VAL A 1 76 ? -1.217 44.225 -20.527 1.00 61.44 76 VAL A C 1
ATOM 584 O O . VAL A 1 76 ? -1.147 43.061 -20.906 1.00 61.44 76 VAL A O 1
ATOM 587 N N . GLU A 1 77 ? -2.339 44.727 -20.009 1.00 65.38 77 GLU A N 1
ATOM 588 C CA . GLU A 1 77 ? -3.561 43.924 -19.884 1.00 65.38 77 GLU A CA 1
ATOM 589 C C . GLU A 1 77 ? -4.174 43.601 -21.258 1.00 65.38 77 GLU A C 1
ATOM 591 O O . GLU A 1 77 ? -4.589 42.465 -21.489 1.00 65.38 77 GLU A O 1
ATOM 596 N N . ALA A 1 78 ? -4.134 44.543 -22.210 1.00 72.62 78 ALA A N 1
ATOM 597 C CA . ALA A 1 78 ? -4.553 44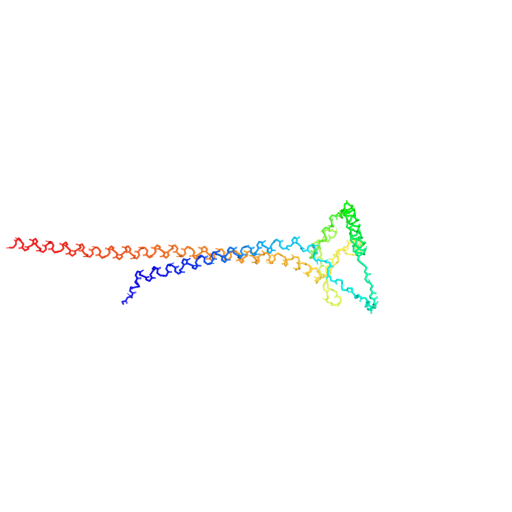.296 -23.590 1.00 72.62 78 ALA A CA 1
ATOM 598 C C . ALA A 1 78 ? -3.672 43.248 -24.291 1.00 72.62 78 ALA A C 1
ATOM 600 O O . ALA A 1 78 ? -4.200 42.371 -24.973 1.00 72.62 78 ALA A O 1
ATOM 601 N N . LEU A 1 79 ? -2.352 43.291 -24.075 1.00 76.69 79 LEU A N 1
ATOM 602 C CA . LEU A 1 79 ? -1.417 42.295 -24.608 1.00 76.69 79 LEU A CA 1
ATOM 603 C C . LEU A 1 79 ? -1.647 40.904 -23.998 1.00 76.69 79 LEU A C 1
ATOM 605 O O . LEU A 1 79 ? -1.618 39.910 -24.717 1.00 76.69 79 LEU A O 1
ATOM 609 N N . ILE A 1 80 ? -1.929 40.821 -22.692 1.00 74.50 80 ILE A N 1
ATOM 610 C CA . ILE A 1 80 ? -2.274 39.555 -22.022 1.00 74.50 80 ILE A CA 1
ATOM 611 C C . ILE A 1 80 ? -3.575 38.979 -22.591 1.00 74.50 80 ILE A C 1
ATOM 613 O O . ILE A 1 80 ? -3.681 37.773 -22.812 1.00 74.50 80 ILE A O 1
ATOM 617 N N . GLN A 1 81 ? -4.567 39.836 -22.837 1.00 79.69 81 GLN A N 1
ATOM 618 C CA . GLN A 1 81 ? -5.863 39.415 -23.352 1.00 79.69 81 GLN A CA 1
ATOM 619 C C . GLN A 1 81 ? -5.788 38.964 -24.819 1.00 79.69 81 GLN A C 1
ATOM 621 O O . GLN A 1 81 ? -6.479 38.021 -25.206 1.00 79.69 81 GLN A O 1
ATOM 626 N N . GLU A 1 82 ? -4.931 39.595 -25.624 1.00 78.00 82 GLU A N 1
ATOM 627 C CA . GLU A 1 82 ? -4.645 39.170 -26.996 1.00 78.00 82 GLU A CA 1
ATOM 628 C C . GLU A 1 82 ? -3.908 37.822 -27.030 1.00 78.00 82 GLU A C 1
ATOM 630 O O . GLU A 1 82 ? -4.321 36.926 -27.766 1.00 78.00 82 GLU A O 1
ATOM 635 N N . ASP A 1 83 ? -2.899 37.630 -26.173 1.00 79.38 83 ASP A N 1
ATOM 636 C CA . ASP A 1 83 ? -2.161 36.365 -26.057 1.00 79.38 83 ASP A CA 1
ATOM 637 C C . ASP A 1 83 ? -3.082 35.219 -25.597 1.00 79.38 83 ASP A C 1
ATOM 639 O O . ASP A 1 83 ? -3.074 34.129 -26.170 1.00 79.38 83 ASP A O 1
ATOM 643 N N . GLN A 1 84 ? -3.985 35.483 -24.642 1.00 74.06 84 GLN A N 1
ATOM 644 C CA . GLN A 1 84 ? -5.025 34.527 -24.242 1.00 74.06 84 GLN A CA 1
ATOM 645 C C . GLN A 1 84 ? -5.995 34.191 -25.381 1.00 74.06 84 GLN A C 1
ATOM 647 O O . GLN A 1 84 ? -6.326 33.019 -25.561 1.00 74.06 84 GLN A O 1
ATOM 652 N N . ALA A 1 85 ? -6.432 35.177 -26.169 1.00 75.56 85 ALA A N 1
ATOM 653 C CA . ALA A 1 85 ? -7.326 34.940 -27.303 1.00 75.56 85 ALA A CA 1
ATOM 654 C C . ALA A 1 85 ? -6.636 34.144 -28.425 1.00 75.56 85 ALA A C 1
ATOM 656 O O . ALA A 1 85 ? -7.261 33.292 -29.064 1.00 75.56 85 ALA A O 1
ATOM 657 N N . GLN A 1 86 ? -5.343 34.382 -28.650 1.00 74.50 86 GLN A N 1
ATOM 658 C CA . GLN A 1 86 ? -4.555 33.630 -29.618 1.00 74.50 86 GLN A CA 1
ATOM 659 C C . GLN A 1 86 ? -4.312 32.190 -29.148 1.00 74.50 86 GLN A C 1
ATOM 661 O O . GLN A 1 86 ? -4.504 31.262 -29.934 1.00 74.50 86 GLN A O 1
ATOM 666 N N . LEU A 1 87 ? -4.009 31.982 -27.863 1.00 67.56 87 LEU A N 1
ATOM 667 C CA . LEU A 1 87 ? -3.925 30.652 -27.254 1.00 67.56 87 LEU A CA 1
ATOM 668 C C . LEU A 1 87 ? -5.260 29.902 -27.327 1.00 67.56 87 LEU A C 1
ATOM 670 O O . LEU A 1 87 ? -5.268 28.708 -27.615 1.00 67.56 87 LEU A O 1
ATOM 674 N N . GLU A 1 88 ? -6.395 30.569 -27.103 1.00 73.88 88 GLU A N 1
ATOM 675 C CA . GLU A 1 88 ? -7.722 29.963 -27.266 1.00 73.88 88 GLU A CA 1
ATOM 676 C C . GLU A 1 88 ? -8.001 29.573 -28.722 1.00 73.88 88 GLU A C 1
ATOM 678 O O . GLU A 1 88 ? -8.564 28.505 -28.964 1.00 73.88 88 GLU A O 1
ATOM 683 N N . TYR A 1 89 ? -7.576 30.381 -29.697 1.00 68.50 89 TYR A N 1
ATOM 684 C CA . TYR A 1 89 ? -7.704 30.052 -31.117 1.00 68.50 89 TYR A CA 1
ATOM 685 C C . TYR A 1 89 ? -6.798 28.879 -31.522 1.00 68.50 89 TYR A C 1
ATOM 687 O O . TYR A 1 89 ? -7.262 27.952 -32.184 1.00 68.50 89 TYR A O 1
ATOM 695 N N . GLU A 1 90 ? -5.536 28.869 -31.085 1.00 62.53 90 GLU A N 1
ATOM 696 C CA . GLU A 1 90 ? -4.581 27.778 -31.327 1.00 62.53 90 GLU A CA 1
ATOM 697 C C . GLU A 1 90 ? -4.987 26.478 -30.614 1.00 62.53 90 GLU A C 1
ATOM 699 O O . GLU A 1 90 ? -4.813 25.392 -31.165 1.00 62.53 90 GLU A O 1
ATOM 704 N N . ASN A 1 91 ? -5.600 26.570 -29.430 1.00 62.53 91 ASN A N 1
ATOM 705 C CA . ASN A 1 91 ? -6.152 25.434 -28.685 1.00 62.53 91 ASN A CA 1
ATOM 706 C C . ASN A 1 91 ? -7.490 24.950 -29.277 1.00 62.53 91 ASN A C 1
ATOM 708 O O . ASN A 1 91 ? -7.740 23.752 -29.361 1.00 62.53 91 ASN A O 1
ATOM 712 N N . ALA A 1 92 ? -8.330 25.840 -29.810 1.00 60.84 92 ALA A N 1
ATOM 713 C CA . ALA A 1 92 ? -9.479 25.434 -30.626 1.00 60.84 92 ALA A CA 1
ATOM 714 C C . ALA A 1 92 ? -9.034 24.735 -31.924 1.00 60.84 92 ALA A C 1
ATOM 716 O O . ALA A 1 92 ? -9.731 23.858 -32.438 1.00 60.84 92 ALA A O 1
ATOM 717 N N . GLN A 1 93 ? -7.848 25.090 -32.423 1.00 53.56 93 GLN A N 1
ATOM 718 C CA . GLN A 1 93 ? -7.135 24.398 -33.490 1.00 53.56 93 GLN A CA 1
ATOM 719 C C . GLN A 1 93 ? -6.221 23.275 -32.989 1.00 53.56 93 GLN A C 1
ATOM 721 O O . GLN A 1 93 ? -5.453 22.763 -33.806 1.00 53.56 93 GLN A O 1
ATOM 726 N N . ALA A 1 94 ? -6.300 22.887 -31.702 1.00 47.97 94 ALA A N 1
ATOM 727 C CA . ALA A 1 94 ? -5.423 21.894 -31.097 1.00 47.97 94 ALA A CA 1
ATOM 728 C C . ALA A 1 94 ? -5.402 20.671 -31.996 1.00 47.97 94 ALA A C 1
ATOM 730 O O . ALA A 1 94 ? -6.370 19.912 -32.102 1.00 47.97 94 ALA A O 1
ATOM 731 N N . PHE A 1 95 ? -4.276 20.528 -32.686 1.00 51.38 95 PHE A N 1
ATOM 732 C CA . PHE A 1 95 ? -3.959 19.366 -33.471 1.00 51.38 95 PHE A CA 1
ATOM 733 C C . PHE A 1 95 ? -3.982 18.210 -32.481 1.00 51.38 95 PHE A C 1
ATOM 735 O O . PHE A 1 95 ? -3.061 18.045 -31.681 1.00 51.38 95 PHE A O 1
ATOM 742 N N . VAL A 1 96 ? -5.095 17.476 -32.462 1.00 52.00 96 VAL A N 1
ATOM 743 C CA . VAL A 1 96 ? -5.228 16.263 -31.670 1.00 52.00 96 VAL A CA 1
ATOM 744 C C . VAL A 1 96 ? -4.202 15.320 -32.257 1.00 52.00 96 VAL A C 1
ATOM 746 O O . VAL A 1 96 ? -4.433 14.700 -33.297 1.00 52.00 96 VAL A O 1
ATOM 749 N N . TYR A 1 97 ? -3.032 15.277 -31.624 1.00 43.28 97 TYR A N 1
ATOM 750 C CA . TYR A 1 97 ? -2.031 14.298 -31.969 1.00 43.28 97 TYR A CA 1
ATOM 751 C C . TYR A 1 97 ? -2.726 12.943 -31.861 1.00 43.28 97 TYR A C 1
ATOM 753 O O . TYR A 1 97 ? -3.320 12.654 -30.813 1.00 43.28 97 TYR A O 1
ATOM 761 N N . PRO A 1 98 ? -2.729 12.134 -32.936 1.00 55.25 98 PRO A N 1
ATOM 762 C CA . PRO A 1 98 ? -3.221 10.776 -32.826 1.00 55.25 98 PRO A CA 1
ATOM 763 C C . PRO A 1 98 ? -2.499 10.125 -31.642 1.00 55.25 98 PRO A C 1
ATOM 765 O O . PRO A 1 98 ? -1.320 10.438 -31.426 1.00 55.25 98 PRO A O 1
ATOM 768 N N . PRO A 1 99 ? -3.197 9.291 -30.845 1.00 50.59 99 PRO A N 1
ATOM 769 C CA . PRO A 1 99 ? -2.586 8.631 -29.702 1.00 50.59 99 PRO A CA 1
ATOM 770 C C . PRO A 1 99 ? -1.274 8.031 -30.181 1.00 50.59 99 PRO A C 1
ATOM 772 O O . PRO A 1 99 ? -1.259 7.309 -31.185 1.00 50.59 99 PRO A O 1
ATOM 775 N N . GLN A 1 100 ? -0.172 8.437 -29.544 1.00 43.72 100 GLN A N 1
ATOM 776 C CA . GLN A 1 100 ? 1.128 7.913 -29.925 1.00 43.72 100 GLN A CA 1
ATOM 777 C C . GLN A 1 100 ? 1.010 6.389 -29.895 1.00 43.72 100 GLN A C 1
ATOM 779 O O . GLN A 1 100 ? 0.402 5.874 -28.949 1.00 43.72 100 GLN A O 1
ATOM 784 N N . PRO A 1 101 ? 1.498 5.682 -30.933 1.00 51.62 101 PRO A N 1
ATOM 785 C CA . PRO A 1 101 ? 1.499 4.229 -30.903 1.00 51.62 101 PRO A CA 1
ATOM 786 C C . PRO A 1 101 ? 2.106 3.821 -29.569 1.00 51.62 101 PRO A C 1
ATOM 788 O O . PRO A 1 101 ? 3.090 4.430 -29.145 1.00 51.62 101 PRO A O 1
ATOM 791 N N . GLU A 1 102 ? 1.463 2.879 -28.884 1.00 54.00 102 GLU A N 1
ATOM 792 C CA . GLU A 1 102 ? 1.930 2.354 -27.608 1.00 54.00 102 GLU A CA 1
ATOM 793 C C . GLU A 1 102 ? 3.365 1.868 -27.822 1.00 54.00 102 GLU A C 1
ATOM 795 O O . GLU A 1 102 ? 3.606 0.787 -28.352 1.00 54.00 102 GLU A O 1
ATOM 800 N N . VAL A 1 103 ? 4.342 2.718 -27.509 1.00 53.78 103 VAL A N 1
ATOM 801 C CA . VAL A 1 103 ? 5.735 2.306 -27.479 1.00 53.78 103 VAL A CA 1
ATOM 802 C C . VAL A 1 103 ? 5.770 1.285 -26.359 1.00 53.78 103 VAL A C 1
ATOM 804 O O . VAL A 1 103 ? 5.459 1.623 -25.215 1.00 53.78 103 VAL A O 1
ATOM 807 N N . GLU A 1 104 ? 6.066 0.031 -26.690 1.00 57.72 104 GLU A N 1
ATOM 808 C CA . GLU A 1 104 ? 6.270 -1.024 -25.703 1.00 57.72 104 GLU A CA 1
ATOM 809 C C . GLU A 1 104 ? 7.504 -0.662 -24.858 1.00 57.72 104 GLU A C 1
ATOM 811 O O . GLU A 1 104 ? 8.651 -1.015 -25.144 1.00 57.72 104 GLU A O 1
ATOM 816 N N . PHE A 1 105 ? 7.262 0.150 -23.832 1.00 60.72 105 PHE A N 1
ATOM 817 C CA . PHE A 1 105 ? 8.213 0.470 -22.782 1.00 60.72 105 PHE A CA 1
ATOM 818 C C . PHE A 1 105 ? 8.385 -0.763 -21.899 1.00 60.72 105 PHE A C 1
ATOM 820 O O . PHE A 1 105 ? 7.405 -1.412 -21.537 1.00 60.72 105 PHE A O 1
ATOM 827 N N . GLY A 1 106 ? 9.629 -1.063 -21.530 1.00 72.75 106 GLY A N 1
ATOM 828 C CA . GLY A 1 106 ? 9.957 -2.259 -20.754 1.00 72.75 106 GLY A CA 1
ATOM 829 C C . GLY A 1 106 ? 10.704 -3.324 -21.550 1.00 72.75 106 GLY A C 1
ATOM 830 O O . GLY A 1 106 ? 11.423 -3.024 -22.514 1.00 72.75 106 GLY A O 1
ATOM 831 N N . ILE A 1 107 ? 10.603 -4.567 -21.083 1.00 84.31 107 ILE A N 1
ATOM 832 C CA . ILE A 1 107 ? 11.352 -5.698 -21.638 1.00 84.31 107 ILE A CA 1
ATOM 833 C C . ILE A 1 107 ? 10.678 -6.181 -22.928 1.00 84.31 107 ILE A C 1
ATOM 835 O O . ILE A 1 107 ? 9.537 -6.640 -22.852 1.00 84.31 107 ILE A O 1
ATOM 839 N N . PRO A 1 108 ? 11.359 -6.146 -24.092 1.00 83.69 108 PRO A N 1
ATOM 840 C CA . PRO A 1 108 ? 10.781 -6.648 -25.333 1.00 83.69 108 PRO A CA 1
ATOM 841 C C . PRO A 1 108 ? 10.411 -8.128 -25.194 1.00 83.69 108 PRO A C 1
ATOM 843 O O . PRO A 1 108 ? 11.266 -8.941 -24.845 1.00 83.69 108 PRO A O 1
ATOM 846 N N . GLN A 1 109 ? 9.145 -8.468 -25.442 1.00 82.50 109 GLN A N 1
ATOM 847 C CA . GLN A 1 109 ? 8.650 -9.851 -25.362 1.00 82.50 109 GLN A CA 1
ATOM 848 C C . GLN A 1 109 ? 8.683 -10.559 -26.720 1.00 82.50 109 GLN A C 1
ATOM 850 O O . GLN A 1 109 ? 8.813 -11.777 -26.787 1.00 82.50 109 GLN A O 1
ATOM 855 N N . ILE A 1 110 ? 8.571 -9.800 -27.812 1.00 85.88 110 ILE A N 1
ATOM 856 C CA . ILE A 1 110 ? 8.537 -10.325 -29.174 1.00 85.88 110 ILE A CA 1
ATOM 857 C C . ILE A 1 110 ? 9.302 -9.387 -30.111 1.00 85.88 110 ILE A C 1
ATOM 859 O O . ILE A 1 110 ? 9.278 -8.168 -29.954 1.00 85.88 110 ILE A O 1
ATOM 863 N N . CYS A 1 111 ? 10.029 -9.952 -31.067 1.00 86.00 111 CYS A N 1
ATOM 864 C CA . CYS A 1 111 ? 10.649 -9.201 -32.150 1.00 86.00 111 CYS A CA 1
ATOM 865 C C . CYS A 1 111 ? 9.614 -8.896 -33.246 1.00 86.00 111 CYS A C 1
ATOM 867 O O . CYS A 1 111 ? 8.608 -9.590 -33.379 1.00 86.00 111 CYS A O 1
ATOM 869 N N . TYR A 1 112 ? 9.892 -7.916 -34.105 1.00 82.62 112 TYR A N 1
ATOM 870 C CA . TYR A 1 112 ? 9.056 -7.576 -35.262 1.00 82.62 112 TYR A CA 1
ATOM 871 C C . TYR A 1 112 ? 8.861 -8.736 -36.256 1.00 82.62 112 TYR A C 1
ATOM 873 O O . TYR A 1 112 ? 7.858 -8.772 -36.963 1.00 82.62 112 TYR A O 1
ATOM 881 N N . CYS A 1 113 ? 9.766 -9.720 -36.269 1.00 84.12 113 CYS A N 1
ATOM 882 C CA . CYS A 1 113 ? 9.632 -10.957 -37.044 1.00 84.12 113 CYS A CA 1
ATOM 883 C C . CYS A 1 113 ? 8.724 -12.019 -36.383 1.00 84.12 113 CYS A C 1
ATOM 885 O O . CYS A 1 113 ? 8.525 -13.098 -36.939 1.00 84.12 113 CYS A O 1
ATOM 887 N N . GLY A 1 114 ? 8.182 -11.739 -35.193 1.00 82.69 114 GLY A N 1
ATOM 888 C CA . GLY A 1 114 ? 7.322 -12.647 -34.429 1.00 82.69 114 GLY A CA 1
ATOM 889 C C . GLY A 1 114 ? 8.065 -13.677 -33.571 1.00 82.69 114 GLY A C 1
ATOM 890 O O . GLY A 1 114 ? 7.422 -14.525 -32.955 1.00 82.69 114 GLY A O 1
ATOM 891 N N . ILE A 1 115 ? 9.399 -13.623 -33.523 1.00 84.81 115 ILE A N 1
ATOM 892 C CA . ILE A 1 115 ? 10.246 -14.530 -32.731 1.00 84.81 115 ILE A CA 1
ATOM 893 C C . ILE A 1 115 ? 10.592 -13.874 -31.387 1.00 84.81 115 ILE A C 1
ATOM 895 O O . ILE A 1 115 ? 10.724 -12.653 -31.303 1.00 84.81 115 ILE A O 1
ATOM 899 N N . GLU A 1 116 ? 10.737 -14.672 -30.330 1.00 88.31 116 GLU A N 1
ATOM 900 C CA . GLU A 1 116 ? 11.185 -14.193 -29.018 1.00 88.31 116 GLU A CA 1
ATOM 901 C C . GLU A 1 116 ? 12.633 -13.652 -29.091 1.00 88.31 116 GLU A C 1
ATOM 903 O O . GLU A 1 116 ? 13.499 -14.296 -29.691 1.00 88.31 116 GLU A O 1
ATOM 908 N N . PRO A 1 117 ? 12.918 -12.468 -28.519 1.00 88.50 117 PRO A N 1
ATOM 909 C CA . PRO A 1 117 ? 14.261 -11.899 -28.508 1.00 88.50 117 PRO A CA 1
ATOM 910 C C . PRO A 1 117 ? 15.234 -12.669 -27.608 1.00 88.50 117 PRO A C 1
ATOM 912 O O . PRO A 1 117 ? 14.909 -13.073 -26.495 1.00 88.50 117 PRO A O 1
ATOM 915 N N . GLU A 1 118 ? 16.483 -12.772 -28.050 1.00 90.31 118 GLU A N 1
ATOM 916 C CA . GLU A 1 118 ? 17.591 -13.362 -27.304 1.00 90.31 118 GLU A CA 1
ATOM 917 C C . GLU A 1 118 ? 18.406 -12.296 -26.561 1.00 90.31 118 GLU A C 1
ATOM 919 O O . GLU A 1 118 ? 18.547 -11.157 -27.010 1.00 90.31 118 GLU A O 1
ATOM 924 N N . ILE A 1 119 ? 18.999 -12.668 -25.422 1.00 91.12 119 ILE A N 1
ATOM 925 C CA . ILE A 1 119 ? 19.897 -11.788 -24.664 1.00 91.12 119 ILE A CA 1
ATOM 926 C C . ILE A 1 119 ? 21.344 -12.093 -25.047 1.00 91.12 119 ILE A C 1
ATOM 928 O O . ILE A 1 119 ? 21.903 -13.122 -24.664 1.00 91.12 119 ILE A O 1
ATOM 932 N N . ALA A 1 120 ? 21.981 -11.152 -25.734 1.00 91.12 120 ALA A N 1
ATOM 933 C CA . ALA A 1 120 ? 23.394 -11.205 -26.073 1.00 91.12 120 ALA A CA 1
ATOM 934 C C . ALA A 1 120 ? 24.236 -10.372 -25.097 1.00 91.12 120 ALA A C 1
ATOM 936 O O . ALA A 1 120 ? 23.756 -9.455 -24.428 1.00 91.12 120 ALA A O 1
ATOM 937 N N . THR A 1 121 ? 25.526 -10.698 -25.003 1.00 91.88 121 THR A N 1
ATOM 938 C CA . THR A 1 121 ? 26.495 -9.955 -24.184 1.00 91.88 121 THR A CA 1
ATOM 939 C C . THR A 1 121 ? 27.495 -9.254 -25.098 1.00 91.88 121 THR A C 1
ATOM 941 O O . THR A 1 121 ? 28.122 -9.886 -25.946 1.00 91.88 121 THR A O 1
ATOM 944 N N . SER A 1 122 ? 27.626 -7.937 -24.942 1.00 90.19 122 SER A N 1
ATOM 945 C CA . SER A 1 122 ? 28.605 -7.111 -25.649 1.00 90.19 122 SER A CA 1
ATOM 946 C C . SER A 1 122 ? 30.033 -7.413 -25.179 1.00 90.19 122 SER A C 1
ATOM 948 O O . SER A 1 122 ? 30.251 -8.006 -24.122 1.00 90.19 122 SER A O 1
ATOM 950 N N . LYS A 1 123 ? 31.025 -6.941 -25.939 1.00 87.19 123 LYS A N 1
ATOM 951 C CA . LYS A 1 123 ? 32.453 -7.013 -25.582 1.00 87.19 123 LYS A CA 1
ATOM 952 C C . LYS A 1 123 ? 32.761 -6.324 -24.251 1.00 87.19 123 LYS A C 1
ATOM 954 O O . LYS A 1 123 ? 33.640 -6.774 -23.527 1.00 87.19 123 LYS A O 1
ATOM 959 N N . ASP A 1 124 ? 31.982 -5.301 -23.911 1.00 89.00 124 ASP A N 1
ATOM 960 C CA . ASP A 1 124 ? 32.084 -4.559 -22.650 1.00 89.00 124 ASP A CA 1
ATOM 961 C C . ASP A 1 124 ? 31.300 -5.225 -21.503 1.00 89.00 124 ASP A C 1
ATOM 963 O O . ASP A 1 124 ? 30.993 -4.588 -20.500 1.00 89.00 124 ASP A O 1
ATOM 967 N N . PHE A 1 125 ? 30.909 -6.497 -21.659 1.00 87.38 125 PHE A N 1
ATOM 968 C CA . PHE A 1 125 ? 30.091 -7.272 -20.715 1.00 87.38 125 PHE A CA 1
ATOM 969 C C . PHE A 1 125 ? 28.677 -6.715 -20.442 1.00 87.38 125 PHE A C 1
ATOM 971 O O . PHE A 1 125 ? 27.953 -7.259 -19.606 1.00 87.38 125 PHE A O 1
ATOM 978 N N . ARG A 1 126 ? 28.232 -5.679 -21.170 1.00 91.62 126 ARG A N 1
ATOM 979 C CA . ARG A 1 126 ? 26.851 -5.162 -21.117 1.00 91.62 126 ARG A CA 1
ATOM 980 C C . ARG A 1 126 ? 25.908 -6.052 -21.930 1.00 91.62 126 ARG A C 1
ATOM 982 O O . ARG A 1 126 ? 26.237 -6.436 -23.052 1.00 91.62 126 ARG A O 1
ATOM 989 N N . ARG A 1 127 ? 24.738 -6.380 -21.379 1.00 91.88 127 ARG A N 1
ATOM 990 C CA . ARG A 1 127 ? 23.734 -7.234 -22.038 1.00 91.88 127 ARG A CA 1
ATOM 991 C C . ARG A 1 127 ? 22.745 -6.413 -22.860 1.00 91.88 127 ARG A C 1
ATOM 993 O O . ARG A 1 127 ? 22.399 -5.303 -22.466 1.00 91.88 127 ARG A O 1
ATOM 1000 N N . TYR A 1 128 ? 22.269 -6.970 -23.965 1.00 91.75 128 TYR A N 1
ATOM 1001 C CA . TYR A 1 128 ? 21.246 -6.365 -24.816 1.00 91.75 128 TYR A CA 1
ATOM 1002 C C . TYR A 1 128 ? 20.339 -7.438 -25.421 1.00 91.75 128 TYR A C 1
ATOM 1004 O O . TYR A 1 128 ? 20.767 -8.573 -25.627 1.00 91.75 128 TYR A O 1
ATOM 1012 N N . TYR A 1 129 ? 19.089 -7.071 -25.680 1.00 91.19 129 TYR A N 1
ATOM 1013 C CA . TYR A 1 129 ? 18.133 -7.866 -26.439 1.00 91.19 129 TYR A CA 1
ATOM 1014 C C . TYR A 1 129 ? 18.436 -7.740 -27.929 1.00 91.19 129 TYR A C 1
ATOM 1016 O O . TYR A 1 129 ? 18.710 -6.638 -28.407 1.00 91.19 129 TYR A O 1
ATOM 1024 N N . THR A 1 130 ? 18.388 -8.858 -28.643 1.00 92.06 130 THR A N 1
ATOM 1025 C CA . THR A 1 130 ? 18.594 -8.955 -30.090 1.00 92.06 130 THR A CA 1
ATOM 1026 C C . THR A 1 130 ? 17.726 -10.069 -30.672 1.00 92.06 130 THR A C 1
ATOM 1028 O O . THR A 1 130 ? 17.202 -10.900 -29.940 1.00 92.06 130 THR A O 1
ATOM 1031 N N . CYS A 1 131 ? 17.580 -10.117 -31.990 1.00 90.75 131 CYS A N 1
ATOM 1032 C CA . CYS A 1 131 ? 16.910 -11.217 -32.680 1.00 90.75 131 CYS A CA 1
ATOM 1033 C C . CYS A 1 131 ? 17.920 -12.217 -33.261 1.00 90.75 131 CYS A C 1
ATOM 1035 O O . CYS A 1 131 ? 18.986 -11.806 -33.720 1.00 90.75 131 CYS A O 1
ATOM 1037 N N . ALA A 1 132 ? 17.557 -13.503 -33.308 1.00 88.31 132 ALA A N 1
ATOM 1038 C CA . ALA A 1 132 ? 18.341 -14.550 -33.975 1.00 88.31 132 ALA A CA 1
ATOM 1039 C C . ALA A 1 132 ? 18.513 -14.299 -35.486 1.00 88.31 132 ALA A C 1
ATOM 1041 O O . ALA A 1 132 ? 19.529 -14.672 -36.061 1.00 88.31 132 ALA A O 1
ATOM 1042 N N . ASN A 1 133 ? 17.537 -13.627 -36.100 1.00 85.56 133 ASN A N 1
ATOM 1043 C CA . ASN A 1 133 ? 17.494 -13.290 -37.524 1.00 85.56 133 ASN A CA 1
ATOM 1044 C C . ASN A 1 133 ? 17.996 -11.868 -37.830 1.00 85.56 133 ASN A C 1
ATOM 1046 O O . ASN A 1 133 ? 17.751 -11.352 -38.911 1.00 85.56 133 ASN A O 1
ATOM 1050 N N . ALA A 1 134 ? 18.680 -11.205 -36.892 1.00 82.38 134 ALA A N 1
ATOM 1051 C CA . ALA A 1 134 ? 19.071 -9.799 -37.038 1.00 82.38 134 ALA A CA 1
ATOM 1052 C C . ALA A 1 134 ? 19.962 -9.486 -38.264 1.00 82.38 134 ALA A C 1
ATOM 1054 O O . ALA A 1 134 ? 20.174 -8.317 -38.584 1.00 82.38 134 ALA A O 1
ATOM 1055 N N . ASP A 1 135 ? 20.505 -10.503 -38.932 1.00 84.38 135 ASP A N 1
ATOM 1056 C CA . ASP A 1 135 ? 21.364 -10.412 -40.111 1.00 84.38 135 ASP A CA 1
ATOM 1057 C C . ASP A 1 135 ? 20.624 -10.542 -41.458 1.00 84.38 135 ASP A C 1
ATOM 1059 O O . ASP A 1 135 ? 21.256 -10.401 -42.507 1.00 84.38 135 ASP A O 1
ATOM 1063 N N . ASP A 1 136 ? 19.304 -10.753 -41.463 1.00 84.00 136 ASP A N 1
ATOM 1064 C CA . ASP A 1 136 ? 18.495 -10.905 -42.685 1.00 84.00 136 ASP A CA 1
ATOM 1065 C C . ASP A 1 136 ? 18.235 -9.589 -43.453 1.00 84.00 136 ASP A C 1
ATOM 1067 O O . ASP A 1 136 ? 17.719 -9.607 -44.574 1.00 84.00 136 ASP A O 1
ATOM 1071 N N . GLY A 1 137 ? 18.649 -8.452 -42.888 1.00 80.81 137 GLY A N 1
ATOM 1072 C CA . GLY A 1 137 ? 18.492 -7.122 -43.478 1.00 80.81 137 GLY A CA 1
ATOM 1073 C C . GLY A 1 137 ? 17.152 -6.440 -43.176 1.00 80.81 137 GLY A C 1
ATOM 1074 O O . GLY A 1 137 ? 16.937 -5.326 -43.659 1.00 80.81 137 GLY A O 1
ATOM 1075 N N . GLU A 1 138 ? 16.276 -7.057 -42.380 1.00 83.38 138 GLU A N 1
ATOM 1076 C CA . GLU A 1 138 ? 15.041 -6.449 -41.877 1.00 83.38 138 GLU A CA 1
ATOM 1077 C C . GLU A 1 138 ? 15.247 -5.727 -40.531 1.00 83.38 138 GLU A C 1
ATOM 1079 O O . GLU A 1 138 ? 16.312 -5.767 -39.909 1.00 83.38 138 GLU A O 1
ATOM 1084 N N . CYS A 1 139 ? 14.226 -4.989 -40.079 1.00 81.75 139 CYS A N 1
ATOM 1085 C CA . CYS A 1 139 ? 14.276 -4.298 -38.794 1.00 81.75 139 CYS A CA 1
ATOM 1086 C C . CYS A 1 139 ? 13.964 -5.279 -37.660 1.00 81.75 139 CYS A C 1
ATOM 1088 O O . CYS A 1 139 ? 12.840 -5.764 -37.540 1.00 81.75 139 CYS A O 1
ATOM 1090 N N . HIS A 1 140 ? 14.950 -5.526 -36.799 1.00 86.38 140 HIS A N 1
ATOM 1091 C CA . HIS A 1 140 ? 14.816 -6.398 -35.634 1.00 86.38 140 HIS A CA 1
ATOM 1092 C C . HIS A 1 140 ? 14.955 -5.630 -34.328 1.00 86.38 140 HIS A C 1
ATOM 1094 O O . HIS A 1 140 ? 15.514 -4.534 -34.269 1.00 86.38 140 HIS A O 1
ATOM 1100 N N . VAL A 1 141 ? 14.440 -6.230 -33.259 1.00 86.44 141 VAL A N 1
ATOM 1101 C CA . VAL A 1 141 ? 14.542 -5.677 -31.913 1.00 86.44 141 VAL A CA 1
ATOM 1102 C C . VAL A 1 141 ? 16.002 -5.567 -31.482 1.00 86.44 141 VAL A C 1
ATOM 1104 O O . VAL A 1 141 ? 16.761 -6.533 -31.541 1.00 86.44 141 VAL A O 1
ATOM 1107 N N . TRP A 1 142 ? 16.377 -4.379 -31.017 1.00 87.88 142 TRP A N 1
ATOM 1108 C CA . TRP A 1 142 ? 17.638 -4.129 -30.337 1.00 87.88 142 TRP A CA 1
ATOM 1109 C C . TRP A 1 142 ? 17.388 -3.179 -29.172 1.00 87.88 142 TRP A C 1
ATOM 1111 O O . TRP A 1 142 ? 16.847 -2.089 -29.364 1.00 87.88 142 TRP A O 1
ATOM 1121 N N . LYS A 1 143 ? 17.737 -3.595 -27.955 1.00 89.62 143 LYS A N 1
ATOM 1122 C CA . LYS A 1 143 ? 17.546 -2.765 -26.758 1.00 89.62 143 LYS A CA 1
ATOM 1123 C C . LYS A 1 143 ? 18.519 -3.157 -25.662 1.00 89.62 143 LYS A C 1
ATOM 1125 O O . LYS A 1 143 ? 18.715 -4.345 -25.410 1.00 89.62 143 LYS A O 1
ATOM 1130 N N . TRP A 1 144 ? 19.105 -2.186 -24.970 1.00 92.06 144 TRP A N 1
ATOM 1131 C CA . TRP A 1 144 ? 19.958 -2.480 -23.823 1.00 92.06 144 TRP A CA 1
ATOM 1132 C C . TRP A 1 144 ? 19.157 -3.113 -22.685 1.00 92.06 144 TRP A C 1
ATOM 1134 O O . TRP A 1 144 ? 18.045 -2.685 -22.371 1.00 92.06 144 TRP A O 1
ATOM 1144 N N . TRP A 1 145 ? 19.731 -4.140 -22.057 1.00 89.25 145 TRP A N 1
ATOM 1145 C CA . TRP A 1 145 ? 19.056 -4.881 -20.994 1.00 89.25 145 TRP A CA 1
ATOM 1146 C C . TRP A 1 145 ? 18.740 -3.988 -19.791 1.00 89.25 145 TRP A C 1
ATOM 1148 O O . TRP A 1 145 ? 17.641 -4.050 -19.252 1.00 89.25 145 TRP A O 1
ATOM 1158 N N . ASP A 1 146 ? 19.677 -3.132 -19.391 1.00 86.38 146 ASP A N 1
ATOM 1159 C CA . ASP A 1 146 ? 19.525 -2.215 -18.263 1.00 86.38 146 ASP A CA 1
ATOM 1160 C C . ASP A 1 146 ? 18.483 -1.126 -18.528 1.00 86.38 146 ASP A C 1
ATOM 1162 O O . ASP A 1 146 ? 17.707 -0.808 -17.633 1.00 86.38 146 ASP A O 1
ATOM 1166 N N . GLU A 1 147 ? 18.398 -0.611 -19.755 1.00 85.38 147 GLU A N 1
ATOM 1167 C CA . GLU A 1 147 ? 17.365 0.358 -20.145 1.00 85.38 147 GLU A CA 1
ATOM 1168 C C . GLU A 1 147 ? 15.974 -0.287 -20.133 1.00 85.38 147 GLU A C 1
ATOM 1170 O O . GLU A 1 147 ? 15.054 0.237 -19.508 1.00 85.38 147 GLU A O 1
ATOM 1175 N N . ALA A 1 148 ? 15.842 -1.475 -20.728 1.00 86.75 148 ALA A N 1
ATOM 1176 C CA . ALA A 1 148 ? 14.600 -2.243 -20.739 1.00 86.75 148 ALA A CA 1
ATOM 1177 C C . ALA A 1 148 ? 14.121 -2.625 -19.328 1.00 86.75 148 ALA A C 1
ATOM 1179 O O . ALA A 1 148 ? 12.945 -2.473 -19.007 1.00 86.75 148 ALA A O 1
ATOM 1180 N N . VAL A 1 149 ? 15.030 -3.083 -18.461 1.00 83.94 149 VAL A N 1
ATOM 1181 C CA . VAL A 1 149 ? 14.706 -3.427 -17.068 1.00 83.94 149 VAL A CA 1
ATOM 1182 C C . VAL A 1 149 ? 14.368 -2.180 -16.259 1.00 83.94 149 VAL A C 1
ATOM 1184 O O . VAL A 1 149 ? 13.443 -2.210 -15.455 1.00 83.94 149 VAL A O 1
ATOM 1187 N N . MET A 1 150 ? 15.073 -1.069 -16.463 1.00 82.06 150 MET A N 1
ATOM 1188 C CA . MET A 1 150 ? 14.785 0.176 -15.753 1.00 82.06 150 MET A CA 1
ATOM 1189 C C . MET A 1 150 ? 13.426 0.759 -16.157 1.00 82.06 150 MET A C 1
ATOM 1191 O O . MET A 1 150 ? 12.704 1.277 -15.310 1.00 82.06 150 MET A O 1
ATOM 1195 N N . GLU A 1 151 ? 13.050 0.664 -17.430 1.00 81.38 151 GLU A N 1
ATOM 1196 C CA . GLU A 1 151 ? 11.710 1.027 -17.897 1.00 81.38 151 GLU A CA 1
ATOM 1197 C C . GLU A 1 151 ? 10.621 0.114 -17.328 1.00 81.38 151 GLU A C 1
ATOM 1199 O O . GLU A 1 151 ? 9.610 0.622 -16.845 1.00 81.38 151 GLU A O 1
ATOM 1204 N N . GLU A 1 152 ? 10.851 -1.202 -17.308 1.00 79.56 152 GLU A N 1
ATOM 1205 C CA . GLU A 1 152 ? 9.934 -2.177 -16.706 1.00 79.56 152 GLU A CA 1
ATOM 1206 C C . GLU A 1 152 ? 9.708 -1.872 -15.219 1.00 79.56 152 GLU A C 1
ATOM 1208 O O . GLU A 1 152 ? 8.574 -1.829 -14.746 1.00 79.56 152 GLU A O 1
ATOM 1213 N N . MET A 1 153 ? 10.784 -1.585 -14.481 1.00 72.88 153 MET A N 1
ATOM 1214 C CA . MET A 1 153 ? 10.703 -1.224 -13.064 1.00 72.88 153 MET A CA 1
ATOM 1215 C C . MET A 1 153 ? 9.972 0.104 -12.861 1.00 72.88 153 MET A C 1
ATOM 1217 O O . MET A 1 153 ? 9.077 0.163 -12.027 1.00 72.88 153 MET A O 1
ATOM 1221 N N . ARG A 1 154 ? 10.238 1.139 -13.673 1.00 71.50 154 ARG A N 1
ATOM 1222 C CA . ARG A 1 154 ? 9.476 2.403 -13.609 1.00 71.50 154 ARG A CA 1
ATOM 1223 C C . ARG A 1 154 ? 7.988 2.213 -13.909 1.00 71.50 154 ARG A C 1
ATOM 1225 O O . ARG A 1 154 ? 7.151 2.895 -13.320 1.00 71.50 154 ARG A O 1
ATOM 1232 N N . ALA A 1 155 ? 7.642 1.320 -14.836 1.00 63.66 155 ALA A N 1
ATOM 1233 C CA . ALA A 1 155 ? 6.252 1.004 -15.144 1.00 63.66 155 ALA A CA 1
ATOM 1234 C C . ALA A 1 155 ? 5.584 0.228 -13.995 1.00 63.66 155 ALA A C 1
ATOM 1236 O O . ALA A 1 155 ? 4.447 0.533 -13.624 1.00 63.66 155 ALA A O 1
ATOM 1237 N N . ARG A 1 156 ? 6.308 -0.722 -13.393 1.00 61.25 156 ARG A N 1
ATOM 1238 C CA . ARG A 1 156 ? 5.853 -1.566 -12.282 1.00 61.25 156 ARG A CA 1
ATOM 1239 C C . ARG A 1 156 ? 5.766 -0.826 -10.945 1.00 61.25 156 ARG A C 1
ATOM 1241 O O . ARG A 1 156 ? 4.853 -1.116 -10.174 1.00 61.25 156 ARG A O 1
ATOM 1248 N N . ASP A 1 157 ? 6.632 0.155 -10.697 1.00 57.06 157 ASP A N 1
ATOM 1249 C CA . ASP A 1 157 ? 6.649 0.972 -9.472 1.00 57.06 157 ASP A CA 1
ATOM 1250 C C . ASP A 1 157 ? 5.318 1.702 -9.236 1.00 57.06 157 ASP A C 1
ATOM 1252 O O . ASP A 1 157 ? 4.889 1.903 -8.101 1.00 57.06 157 ASP A O 1
ATOM 1256 N N . ARG A 1 158 ? 4.583 2.026 -10.307 1.00 58.03 158 ARG A N 1
ATOM 1257 C CA . ARG A 1 158 ? 3.233 2.603 -10.197 1.00 58.03 158 ARG A CA 1
ATOM 1258 C C . ARG A 1 158 ? 2.202 1.617 -9.640 1.00 58.03 158 ARG A C 1
ATOM 1260 O O . ARG A 1 158 ? 1.248 2.036 -8.990 1.00 58.03 158 ARG A O 1
ATOM 1267 N N . HIS A 1 159 ? 2.378 0.318 -9.880 1.00 55.53 159 HIS A N 1
ATOM 1268 C CA . HIS A 1 159 ? 1.481 -0.728 -9.386 1.00 55.53 159 HIS A CA 1
ATOM 1269 C C . HIS A 1 159 ? 1.827 -1.181 -7.964 1.00 55.53 159 HIS A C 1
ATOM 1271 O O . HIS A 1 159 ? 0.916 -1.540 -7.222 1.00 55.53 159 HIS A O 1
ATOM 1277 N N . THR A 1 160 ? 3.103 -1.153 -7.568 1.00 52.88 160 THR A N 1
ATOM 1278 C CA . THR A 1 160 ? 3.526 -1.492 -6.197 1.00 52.88 160 THR A CA 1
ATOM 1279 C C . THR A 1 160 ? 3.059 -0.434 -5.199 1.00 52.88 160 THR A C 1
ATOM 1281 O O . THR A 1 160 ? 2.502 -0.802 -4.170 1.00 52.88 160 THR A O 1
ATOM 1284 N N . LEU A 1 161 ? 3.143 0.854 -5.553 1.00 57.62 161 LEU A N 1
ATOM 1285 C CA . LEU A 1 161 ? 2.621 1.963 -4.739 1.00 57.62 161 LEU A CA 1
ATOM 1286 C C . LEU A 1 161 ? 1.103 1.874 -4.505 1.00 57.62 161 LEU A C 1
ATOM 1288 O O . LEU A 1 161 ? 0.630 2.033 -3.385 1.00 57.62 161 LEU A O 1
ATOM 1292 N N . GLN A 1 162 ? 0.329 1.554 -5.546 1.00 55.09 162 GLN A N 1
ATOM 1293 C CA . GLN A 1 162 ? -1.126 1.391 -5.421 1.00 55.09 162 GLN A CA 1
ATOM 1294 C C . GLN A 1 162 ? -1.536 0.131 -4.650 1.00 55.09 162 GLN A C 1
ATOM 1296 O O . GLN A 1 162 ? -2.670 0.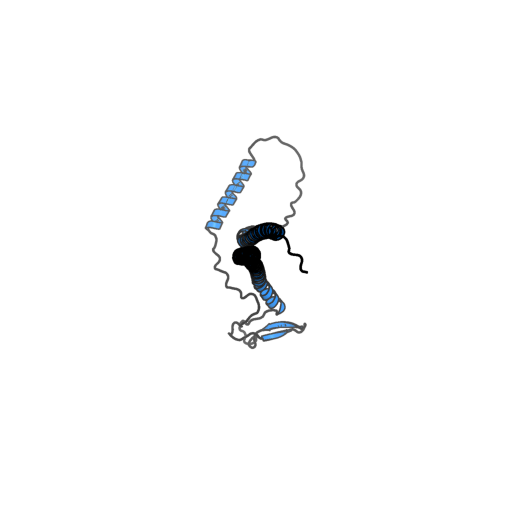042 -4.172 1.00 55.09 162 GLN A O 1
ATOM 1301 N N . LEU A 1 163 ? -0.671 -0.885 -4.611 1.00 55.53 163 LEU A N 1
ATOM 1302 C CA . LEU A 1 163 ? -0.932 -2.121 -3.885 1.00 55.53 163 LEU A CA 1
ATOM 1303 C C . LEU A 1 163 ? -0.628 -1.947 -2.396 1.00 55.53 163 LEU A C 1
ATOM 1305 O O . LEU A 1 163 ? -1.417 -2.415 -1.584 1.00 55.53 163 LEU A O 1
ATOM 1309 N N . ASP A 1 164 ? 0.442 -1.225 -2.062 1.00 60.34 164 ASP A N 1
ATOM 1310 C CA . ASP A 1 164 ? 0.824 -0.869 -0.691 1.00 60.34 164 ASP A CA 1
ATOM 1311 C C . ASP A 1 164 ? -0.275 -0.042 -0.007 1.00 60.34 164 ASP A C 1
ATOM 1313 O O . ASP A 1 164 ? -0.822 -0.444 1.017 1.00 60.34 164 ASP A O 1
ATOM 1317 N N . GLU A 1 165 ? -0.754 1.012 -0.675 1.00 63.12 165 GLU A N 1
ATOM 1318 C CA . GLU A 1 165 ? -1.844 1.856 -0.169 1.00 63.12 165 GLU A CA 1
ATOM 1319 C C . GLU A 1 165 ? -3.145 1.065 0.078 1.00 63.12 165 GLU A C 1
ATOM 1321 O O . GLU A 1 165 ? -3.854 1.274 1.066 1.00 63.12 165 GLU A O 1
ATOM 1326 N N . LYS A 1 166 ? -3.470 0.106 -0.801 1.00 70.56 166 LYS A N 1
ATOM 1327 C CA . LYS A 1 166 ? -4.645 -0.762 -0.621 1.00 70.56 166 LYS A CA 1
ATOM 1328 C C . LYS A 1 166 ? -4.458 -1.757 0.519 1.00 70.56 166 LYS A C 1
ATOM 1330 O O . LYS A 1 166 ? -5.438 -2.065 1.198 1.00 70.56 166 LYS A O 1
ATOM 1335 N N . VAL A 1 167 ? -3.248 -2.282 0.705 1.00 71.69 167 VAL A N 1
ATOM 1336 C CA . VAL A 1 167 ? -2.921 -3.207 1.796 1.00 71.69 167 VAL A CA 1
ATOM 1337 C C . VAL A 1 167 ? -2.995 -2.485 3.138 1.00 71.69 167 VAL A C 1
ATOM 1339 O O . VAL A 1 167 ? -3.613 -3.016 4.062 1.00 71.69 167 VAL A O 1
ATOM 1342 N N . ASP A 1 168 ? -2.487 -1.260 3.231 1.00 72.12 168 ASP A N 1
ATOM 1343 C CA . ASP A 1 168 ? -2.569 -0.447 4.445 1.00 72.12 168 ASP A CA 1
ATOM 1344 C C . ASP A 1 168 ? -4.016 -0.081 4.791 1.00 72.12 168 ASP A C 1
ATOM 1346 O O . ASP A 1 168 ? -4.457 -0.274 5.928 1.00 72.12 168 ASP A O 1
ATOM 1350 N N . ALA A 1 169 ? -4.809 0.341 3.799 1.00 72.56 169 ALA A N 1
ATOM 1351 C CA . ALA A 1 169 ? -6.230 0.618 4.000 1.00 72.56 169 ALA A CA 1
ATOM 1352 C C . ALA A 1 169 ? -7.003 -0.631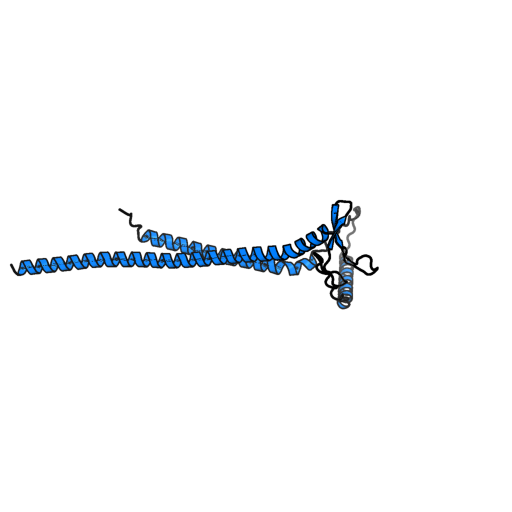 4.469 1.00 72.56 169 ALA A C 1
ATOM 1354 O O . ALA A 1 169 ? -7.802 -0.556 5.407 1.00 72.56 169 ALA A O 1
ATOM 1355 N N . LEU A 1 170 ? -6.755 -1.793 3.850 1.00 74.56 170 LEU A N 1
ATOM 1356 C CA . LEU A 1 170 ? -7.374 -3.066 4.238 1.00 74.56 170 LEU A CA 1
ATOM 1357 C C . LEU A 1 170 ? -6.959 -3.513 5.644 1.00 74.56 170 LEU A C 1
ATOM 1359 O O . LEU A 1 170 ? -7.802 -4.013 6.390 1.00 74.56 170 LEU A O 1
ATOM 1363 N N . THR A 1 171 ? -5.693 -3.319 6.011 1.00 80.62 171 THR A N 1
ATOM 1364 C CA . THR A 1 171 ? -5.169 -3.657 7.341 1.00 80.62 171 THR A CA 1
ATOM 1365 C C . THR A 1 171 ? -5.853 -2.811 8.409 1.00 80.62 171 THR A C 1
ATOM 1367 O O . THR A 1 171 ? -6.367 -3.347 9.389 1.00 80.62 171 THR A O 1
ATOM 1370 N N . LEU A 1 172 ? -5.984 -1.506 8.165 1.00 74.56 172 LEU A N 1
ATOM 1371 C CA . LEU A 1 172 ? -6.643 -0.581 9.084 1.00 74.56 172 LEU A CA 1
ATOM 1372 C C . LEU A 1 172 ? -8.136 -0.918 9.277 1.00 74.56 172 LEU A C 1
ATOM 1374 O O . LEU A 1 172 ? -8.648 -0.902 10.399 1.00 74.56 172 LEU A O 1
ATOM 1378 N N . LEU A 1 173 ? -8.837 -1.286 8.199 1.00 75.44 173 LEU A N 1
ATOM 1379 C CA . LEU A 1 173 ? -10.226 -1.768 8.248 1.00 75.44 173 LEU A CA 1
ATOM 1380 C C . LEU A 1 173 ? -10.366 -3.099 9.007 1.00 75.44 173 LEU A C 1
ATOM 1382 O O . LEU A 1 173 ? -11.306 -3.265 9.788 1.00 75.44 173 LEU A O 1
ATOM 1386 N N . SER A 1 174 ? -9.444 -4.038 8.785 1.00 79.94 174 SER A N 1
ATOM 1387 C CA . SER A 1 174 ? -9.414 -5.340 9.463 1.00 79.94 174 SER A CA 1
ATOM 1388 C C . SER A 1 174 ? -9.208 -5.185 10.971 1.00 79.94 174 SER A C 1
ATOM 1390 O O . SER A 1 174 ? -9.947 -5.775 11.763 1.00 79.94 174 SER A O 1
ATOM 1392 N N . ASP A 1 175 ? -8.251 -4.353 11.381 1.00 78.62 175 ASP A N 1
ATOM 1393 C CA . ASP A 1 175 ? -7.965 -4.093 12.793 1.00 78.62 175 ASP A CA 1
ATOM 1394 C C . ASP A 1 175 ? -9.184 -3.486 13.501 1.00 78.62 175 ASP A C 1
ATOM 1396 O O . ASP A 1 175 ? -9.573 -3.958 14.570 1.00 78.62 175 ASP A O 1
ATOM 1400 N N . TYR A 1 176 ? -9.877 -2.533 12.865 1.00 76.88 176 TYR A N 1
ATOM 1401 C CA . TYR A 1 176 ? -11.121 -1.974 13.403 1.00 76.88 176 TYR A CA 1
ATOM 1402 C C . TYR A 1 176 ? -12.228 -3.030 13.583 1.00 76.88 176 TYR A C 1
ATOM 1404 O O . TYR A 1 176 ? -12.862 -3.087 14.640 1.00 76.88 176 TYR A O 1
ATOM 1412 N N . ASP A 1 177 ? -12.464 -3.893 12.587 1.00 81.38 177 ASP A N 1
ATOM 1413 C CA . ASP A 1 177 ? -13.500 -4.936 12.670 1.00 81.38 177 ASP A CA 1
ATOM 1414 C C . ASP A 1 177 ? -13.180 -5.978 13.760 1.00 81.38 177 ASP A C 1
ATOM 1416 O O . ASP A 1 177 ? -14.067 -6.413 14.505 1.00 81.38 177 ASP A O 1
ATOM 1420 N N . THR A 1 178 ? -11.906 -6.353 13.922 1.00 82.12 178 THR A N 1
ATOM 1421 C CA . THR A 1 178 ? -11.494 -7.265 15.003 1.00 82.12 178 THR A CA 1
ATOM 1422 C C . THR A 1 178 ? -11.649 -6.631 16.387 1.00 82.12 178 THR A C 1
ATOM 1424 O O . THR A 1 178 ? -12.197 -7.279 17.285 1.00 82.12 178 THR A O 1
ATOM 1427 N N . ASP A 1 179 ? -11.285 -5.356 16.552 1.00 79.62 179 ASP A N 1
ATOM 1428 C CA . ASP A 1 179 ? -11.480 -4.608 17.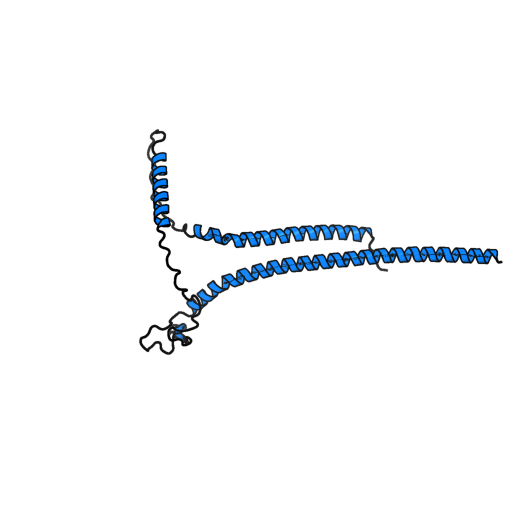797 1.00 79.62 179 ASP A CA 1
ATOM 1429 C C . ASP A 1 179 ? -12.967 -4.461 18.150 1.00 79.62 179 ASP A C 1
ATOM 1431 O O . ASP A 1 179 ? -13.360 -4.662 19.306 1.00 79.62 179 ASP A O 1
ATOM 1435 N N . GLN A 1 180 ? -13.824 -4.203 17.158 1.00 81.75 180 GLN A N 1
ATOM 1436 C CA . GLN A 1 180 ? -15.276 -4.151 17.335 1.00 81.75 180 GLN A CA 1
ATOM 1437 C C . GLN A 1 180 ? -15.847 -5.509 17.770 1.00 81.75 180 GLN A C 1
ATOM 1439 O O . GLN A 1 180 ? -16.706 -5.581 18.659 1.00 81.75 180 GLN A O 1
ATOM 1444 N N . LYS A 1 181 ? -15.397 -6.606 17.152 1.00 87.81 181 LYS A N 1
ATOM 1445 C CA . LYS A 1 181 ? -15.820 -7.968 17.516 1.00 87.81 181 LYS A CA 1
ATOM 1446 C C . LYS A 1 181 ? -15.368 -8.335 18.928 1.00 87.81 181 LYS A C 1
ATOM 1448 O O . LYS A 1 181 ? -16.167 -8.877 19.694 1.00 87.81 181 LYS A O 1
ATOM 1453 N N . LEU A 1 182 ? -14.133 -7.993 19.296 1.00 85.06 182 LEU A N 1
ATOM 1454 C CA . LEU A 1 182 ? -13.610 -8.186 20.648 1.00 85.06 182 LEU A CA 1
ATOM 1455 C C . LEU A 1 182 ? -14.405 -7.389 21.684 1.00 85.06 182 LEU A C 1
ATOM 1457 O O . LEU A 1 182 ? -14.744 -7.935 22.732 1.00 85.06 182 LEU A O 1
ATOM 1461 N N . PHE A 1 183 ? -14.759 -6.141 21.377 1.00 81.25 183 PHE A N 1
ATOM 1462 C CA . PHE A 1 183 ? -15.585 -5.311 22.253 1.00 81.25 183 PHE A CA 1
ATOM 1463 C C . PHE A 1 183 ? -16.968 -5.932 22.505 1.00 81.25 183 PHE A C 1
ATOM 1465 O O . PHE A 1 183 ? -17.423 -6.024 23.646 1.00 81.25 183 PHE A O 1
ATOM 1472 N N . ARG A 1 184 ? -17.632 -6.437 21.454 1.00 85.81 184 ARG A N 1
ATOM 1473 C CA . ARG A 1 184 ? -18.924 -7.138 21.589 1.00 85.81 184 ARG A CA 1
ATOM 1474 C C . ARG A 1 184 ? -18.807 -8.399 22.440 1.00 85.81 184 ARG A C 1
ATOM 1476 O O . ARG A 1 184 ? -19.687 -8.665 23.259 1.00 85.81 184 ARG A O 1
ATOM 1483 N N . LEU A 1 185 ? -17.735 -9.166 22.248 1.00 87.69 185 LEU A N 1
ATOM 1484 C CA . LEU A 1 185 ? -17.481 -10.376 23.023 1.00 87.69 185 LEU A CA 1
ATOM 1485 C C . LEU A 1 185 ? -17.253 -10.054 24.503 1.00 87.69 185 LEU A C 1
ATOM 1487 O O . LEU A 1 185 ? -17.854 -10.690 25.365 1.00 87.69 185 LEU A O 1
ATOM 1491 N N . GLU A 1 186 ? -16.445 -9.038 24.802 1.00 83.88 186 GLU A N 1
ATOM 1492 C CA . GLU A 1 186 ? -16.189 -8.594 26.174 1.00 83.88 186 GLU A CA 1
ATOM 1493 C C . GLU A 1 186 ? -17.470 -8.117 26.871 1.00 83.88 186 GLU A C 1
ATOM 1495 O O . GLU A 1 186 ? -17.718 -8.488 28.020 1.00 83.88 186 GLU A O 1
ATOM 1500 N N . ASN A 1 187 ? -18.335 -7.385 26.161 1.00 83.19 187 ASN A N 1
ATOM 1501 C CA . ASN A 1 187 ? -19.625 -6.953 26.694 1.00 83.19 187 ASN A CA 1
ATOM 1502 C C . ASN A 1 187 ? -20.514 -8.142 27.093 1.00 83.19 187 ASN A C 1
ATOM 1504 O O . ASN A 1 187 ? -21.054 -8.171 28.198 1.00 83.19 187 ASN A O 1
ATOM 1508 N N . MET A 1 188 ? -20.618 -9.157 26.227 1.00 84.31 188 MET A N 1
ATOM 1509 C CA . MET A 1 188 ? -21.358 -10.382 26.549 1.00 84.31 188 MET A CA 1
ATOM 1510 C C . MET A 1 188 ? -20.756 -11.097 27.764 1.00 84.31 188 MET A C 1
ATOM 1512 O O . MET A 1 188 ? -21.495 -11.555 28.631 1.00 84.31 188 MET A O 1
ATOM 1516 N N . VAL A 1 189 ? -19.425 -11.162 27.872 1.00 86.75 189 VAL A N 1
ATOM 1517 C CA . VAL A 1 189 ? -18.741 -11.784 29.017 1.00 86.75 189 VAL A CA 1
ATOM 1518 C C . VAL A 1 189 ? -19.008 -11.024 30.323 1.00 86.75 189 VAL A C 1
ATOM 1520 O O . VAL A 1 189 ? -19.269 -11.670 31.341 1.00 86.75 189 VAL A O 1
ATOM 1523 N N . CYS A 1 190 ? -18.998 -9.686 30.324 1.00 82.25 190 CYS A N 1
ATOM 1524 C CA . CYS A 1 190 ? -19.342 -8.906 31.521 1.00 82.25 190 CYS A CA 1
ATOM 1525 C C . CYS A 1 190 ? -20.823 -9.071 31.916 1.00 82.25 190 CYS A C 1
ATOM 1527 O O . CYS A 1 190 ? -21.115 -9.258 33.099 1.00 82.25 190 CYS A O 1
ATOM 1529 N N . GLU A 1 191 ? -21.751 -9.082 30.954 1.00 85.44 191 GLU A N 1
ATOM 1530 C CA . GLU A 1 191 ? -23.177 -9.386 31.179 1.00 85.44 191 GLU A CA 1
ATOM 1531 C C . GLU A 1 191 ? -23.374 -10.788 31.789 1.00 85.44 191 GLU A C 1
ATOM 1533 O O . GLU A 1 191 ? -24.081 -10.962 32.789 1.00 85.44 191 GLU A O 1
ATOM 1538 N N . LEU A 1 192 ? -22.683 -11.796 31.247 1.00 85.06 192 LEU A N 1
ATOM 1539 C CA . LEU A 1 192 ? -22.669 -13.170 31.760 1.00 85.06 192 LEU A CA 1
ATOM 1540 C C . LEU A 1 192 ? -22.089 -13.251 33.180 1.00 85.06 192 LEU A C 1
ATOM 1542 O O . LEU A 1 192 ? -22.625 -13.955 34.035 1.00 85.06 192 LEU A O 1
ATOM 1546 N N . ALA A 1 193 ? -21.017 -12.516 33.475 1.00 82.81 193 ALA A N 1
ATOM 1547 C CA . ALA A 1 193 ? -20.431 -12.477 34.813 1.00 82.81 193 ALA A CA 1
ATOM 1548 C C . ALA A 1 193 ? -21.373 -11.820 35.842 1.00 82.81 193 ALA A C 1
ATOM 1550 O O . ALA A 1 193 ? -21.495 -12.307 36.969 1.00 82.81 193 ALA A O 1
ATOM 1551 N N . LYS A 1 194 ? -22.070 -10.746 35.449 1.00 80.44 194 LYS A N 1
ATOM 1552 C CA . LYS A 1 194 ? -23.030 -10.014 36.291 1.00 80.44 194 LYS A CA 1
ATOM 1553 C C . LYS A 1 194 ? -24.317 -10.808 36.544 1.00 80.44 194 LYS A C 1
ATOM 1555 O O . LYS A 1 194 ? -24.803 -10.868 37.673 1.00 80.44 194 LYS A O 1
ATOM 1560 N N . SER A 1 195 ? -24.861 -11.461 35.520 1.00 75.38 195 SER A N 1
ATOM 1561 C CA . SER A 1 195 ? -26.021 -12.354 35.670 1.00 75.38 195 SER A CA 1
ATOM 1562 C C . SER A 1 195 ? -25.680 -13.594 36.507 1.00 75.38 195 SER A C 1
ATOM 1564 O O . SER A 1 195 ? -26.470 -14.019 37.345 1.00 75.38 195 SER A O 1
ATOM 1566 N N . ARG A 1 196 ? -24.459 -14.130 36.386 1.00 77.62 196 ARG A N 1
ATOM 1567 C CA . ARG A 1 196 ? -24.001 -15.247 37.223 1.00 77.62 196 ARG A CA 1
ATOM 1568 C C . ARG A 1 196 ? -23.874 -14.877 38.702 1.00 77.62 196 ARG A C 1
ATOM 1570 O O . ARG A 1 196 ? -24.244 -15.684 39.554 1.00 77.62 196 ARG A O 1
ATOM 1577 N N . SER A 1 197 ? -23.356 -13.691 39.029 1.00 71.44 197 SER A N 1
ATOM 1578 C CA . SER A 1 197 ? -23.218 -13.260 40.427 1.00 71.44 197 SER A CA 1
ATOM 1579 C C . SER A 1 197 ? -24.576 -12.988 41.081 1.00 71.44 197 SER A C 1
ATOM 1581 O O . SER A 1 197 ? -24.800 -13.430 42.208 1.00 71.44 197 SER A O 1
ATOM 1583 N N . THR A 1 198 ? -25.507 -12.365 40.357 1.00 76.62 198 THR A N 1
ATOM 1584 C CA . THR A 1 198 ? -26.886 -12.132 40.825 1.00 76.62 198 THR A CA 1
ATOM 1585 C C . THR A 1 198 ? -27.637 -13.440 41.060 1.00 76.62 198 THR A C 1
ATOM 1587 O O . THR A 1 198 ? -28.153 -13.642 42.155 1.00 76.62 198 THR A O 1
ATOM 1590 N N . TRP A 1 199 ? -27.588 -14.386 40.114 1.00 66.69 199 TRP A N 1
ATOM 1591 C CA . TRP A 1 199 ? -28.184 -15.716 40.293 1.00 66.69 199 TRP A CA 1
ATOM 1592 C C . TRP A 1 199 ? -27.583 -16.468 41.481 1.00 66.69 199 TRP A C 1
ATOM 1594 O O . TRP A 1 199 ? -28.308 -17.118 42.230 1.00 66.69 199 TRP A O 1
ATOM 1604 N N . SER A 1 200 ? -26.266 -16.370 41.688 1.00 76.00 200 SER A N 1
ATOM 1605 C CA . SER A 1 200 ? -25.616 -17.017 42.832 1.00 76.00 200 SER A CA 1
ATOM 1606 C C . SER A 1 200 ? -26.054 -16.416 44.168 1.00 76.00 200 SER A C 1
ATOM 1608 O O . SER A 1 200 ? -26.313 -17.156 45.112 1.00 76.00 200 SER A O 1
ATOM 1610 N N . PHE A 1 201 ? -26.180 -15.090 44.246 1.00 76.31 201 PHE A N 1
ATOM 1611 C CA . PHE A 1 201 ? -26.553 -14.403 45.476 1.00 76.31 201 PHE A CA 1
ATOM 1612 C C . PHE A 1 201 ? -28.030 -14.618 45.807 1.00 76.31 201 PHE A C 1
ATOM 1614 O O . PHE A 1 201 ? -28.351 -14.998 46.931 1.00 76.31 201 PHE A O 1
ATOM 1621 N N . GLU A 1 202 ? -28.923 -14.461 44.828 1.00 83.19 202 GLU A N 1
ATOM 1622 C CA . GLU A 1 202 ? -30.353 -14.691 45.039 1.00 83.19 202 GLU A CA 1
ATOM 1623 C C . GLU A 1 202 ? -30.660 -16.153 45.368 1.00 83.19 202 GLU A C 1
ATOM 1625 O O . GLU A 1 202 ? -31.439 -16.419 46.280 1.00 83.19 202 GLU A O 1
ATOM 1630 N N . SER A 1 203 ? -29.992 -17.105 44.709 1.00 80.81 203 SER A N 1
ATOM 1631 C CA . SER A 1 203 ? -30.138 -18.532 45.019 1.00 80.81 203 SER A CA 1
ATOM 1632 C C . SER A 1 203 ? -29.687 -18.865 46.449 1.00 80.81 203 SER A C 1
ATOM 1634 O O . SER A 1 203 ? -30.385 -19.587 47.162 1.00 80.81 203 SER A O 1
ATOM 1636 N N . LEU A 1 204 ? -28.571 -18.288 46.918 1.00 82.75 204 LEU A N 1
ATOM 1637 C CA . LEU A 1 204 ? -28.102 -18.468 48.298 1.00 82.75 204 LEU A CA 1
ATOM 1638 C C . LEU A 1 204 ? -29.076 -17.872 49.324 1.00 82.75 204 LEU A C 1
ATOM 1640 O O . LEU A 1 204 ? -29.374 -18.518 50.329 1.00 82.75 204 LEU A O 1
ATOM 1644 N N . VAL A 1 205 ? -29.597 -16.667 49.075 1.00 88.06 205 VAL A N 1
ATOM 1645 C CA . VAL A 1 205 ? -30.579 -16.021 49.962 1.00 88.06 205 VAL A CA 1
ATOM 1646 C C . VAL A 1 205 ? -31.887 -16.817 49.996 1.00 88.06 205 VAL A C 1
ATOM 1648 O O . VAL A 1 205 ? -32.397 -17.098 51.081 1.00 88.06 205 VAL A O 1
ATOM 1651 N N . ALA A 1 206 ? -32.400 -17.243 48.839 1.00 89.88 206 ALA A N 1
ATOM 1652 C CA . ALA A 1 206 ? -33.606 -18.063 48.750 1.00 89.88 206 ALA A CA 1
ATOM 1653 C C . ALA A 1 206 ? -33.446 -19.395 49.504 1.00 89.88 206 ALA A C 1
ATOM 1655 O O . ALA A 1 206 ? -34.323 -19.770 50.283 1.00 89.88 206 ALA A O 1
ATOM 1656 N N . ALA A 1 207 ? -32.304 -20.074 49.348 1.00 91.00 207 ALA A N 1
ATOM 1657 C CA . ALA A 1 207 ? -32.002 -21.303 50.080 1.00 91.00 207 ALA A CA 1
ATOM 1658 C C . ALA A 1 207 ? -31.986 -21.086 51.605 1.00 91.00 207 ALA A C 1
ATOM 1660 O O . ALA A 1 207 ? -32.571 -21.879 52.341 1.00 91.00 207 ALA A O 1
ATOM 1661 N N . MET A 1 208 ? -31.382 -19.993 52.087 1.00 89.25 208 MET A N 1
ATOM 1662 C CA . MET A 1 208 ? -31.357 -19.659 53.518 1.00 89.25 208 MET A CA 1
ATOM 1663 C C . MET A 1 208 ? -32.759 -19.414 54.090 1.00 89.25 208 MET A C 1
ATOM 1665 O O . MET A 1 208 ? -33.075 -19.909 55.172 1.00 89.25 208 MET A O 1
ATOM 1669 N N . VAL A 1 209 ? -33.620 -18.694 53.364 1.00 93.62 209 VAL A N 1
ATOM 1670 C CA . VAL A 1 209 ? -35.013 -18.452 53.781 1.00 93.62 209 VAL A CA 1
ATOM 1671 C C . VAL A 1 209 ? -35.790 -19.766 53.870 1.00 93.62 20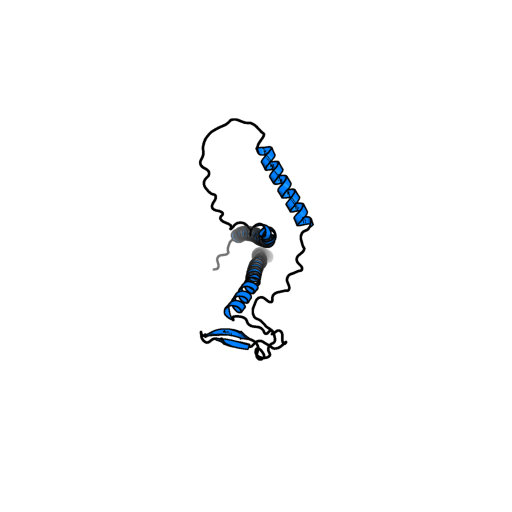9 VAL A C 1
ATOM 1673 O O . VAL A 1 209 ? -36.481 -20.003 54.859 1.00 93.62 209 VAL A O 1
ATOM 1676 N N . ILE A 1 210 ? -35.632 -20.652 52.884 1.00 93.44 210 ILE A N 1
ATOM 1677 C CA . ILE A 1 210 ? -36.276 -21.970 52.874 1.00 93.44 210 ILE A CA 1
ATOM 1678 C C . ILE A 1 210 ? -35.851 -22.796 54.098 1.00 93.44 210 ILE A C 1
ATOM 1680 O O . ILE A 1 210 ? -36.702 -23.359 54.786 1.00 93.44 210 ILE A O 1
ATOM 1684 N N . VAL A 1 211 ? -34.553 -22.829 54.420 1.00 94.06 211 VAL A N 1
ATOM 1685 C CA . VAL A 1 211 ? -34.037 -23.551 55.597 1.00 94.06 211 VAL A CA 1
ATOM 1686 C C . VAL A 1 211 ? -34.637 -23.009 56.898 1.00 94.06 211 VAL A C 1
ATOM 1688 O O . VAL A 1 211 ? -35.064 -23.795 57.742 1.00 94.06 211 VAL A O 1
ATOM 1691 N N . LEU A 1 212 ? -34.730 -21.685 57.056 1.00 92.31 212 LEU A N 1
ATOM 1692 C CA . LEU A 1 212 ? -35.335 -21.071 58.245 1.00 92.31 212 LEU A CA 1
ATOM 1693 C C . LEU A 1 212 ? -36.818 -21.434 58.403 1.00 92.31 212 LEU A C 1
ATOM 1695 O O . LEU A 1 212 ? -37.262 -21.704 59.519 1.00 92.31 212 LEU A O 1
ATOM 1699 N N . VAL A 1 213 ? -37.572 -21.496 57.301 1.00 94.44 213 VAL A N 1
ATOM 1700 C CA . VAL A 1 213 ? -38.979 -21.931 57.313 1.00 94.44 213 VAL A CA 1
ATOM 1701 C C . VAL A 1 213 ? -39.099 -23.389 57.759 1.00 94.44 213 VAL A C 1
ATOM 1703 O O . VAL A 1 213 ? -39.943 -23.698 58.601 1.00 94.44 213 VAL A O 1
ATOM 1706 N N . PHE A 1 214 ? -38.236 -24.279 57.257 1.00 94.12 214 PHE A N 1
ATOM 1707 C CA . PHE A 1 214 ? -38.220 -25.681 57.684 1.00 94.12 214 PHE A CA 1
ATOM 1708 C C . PHE A 1 214 ? -37.882 -25.837 59.170 1.00 94.12 214 PHE A C 1
ATOM 1710 O O . PHE A 1 214 ? -38.543 -26.611 59.859 1.00 94.12 214 PHE A O 1
ATOM 1717 N N . ILE A 1 215 ? -36.906 -25.081 59.682 1.00 93.94 215 ILE A N 1
ATOM 1718 C CA . ILE A 1 215 ? -36.568 -25.085 61.114 1.00 93.94 215 ILE A CA 1
ATOM 1719 C C . ILE A 1 215 ? -37.771 -24.627 61.948 1.00 93.94 215 ILE A C 1
ATOM 1721 O O . ILE A 1 215 ? -38.123 -25.290 62.921 1.00 93.94 215 ILE A O 1
ATOM 1725 N N . GLY A 1 216 ? -38.433 -23.535 61.550 1.00 92.19 216 GLY A N 1
ATOM 1726 C CA . GLY A 1 216 ? -39.624 -23.036 62.239 1.00 92.19 216 GLY A CA 1
ATOM 1727 C C . GLY A 1 216 ? -40.762 -24.058 62.271 1.00 92.19 216 GLY A C 1
ATOM 1728 O O . GLY A 1 216 ? -41.374 -24.259 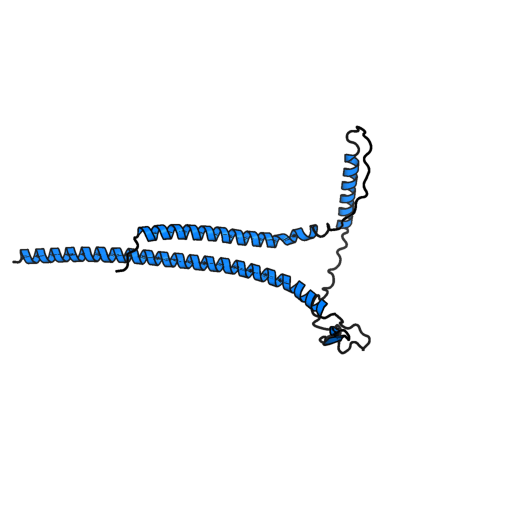63.315 1.00 92.19 216 GLY A O 1
ATOM 1729 N N . LEU A 1 217 ? -40.995 -24.760 61.158 1.00 91.75 217 LEU A N 1
ATOM 1730 C CA . LEU A 1 217 ? -41.973 -25.847 61.084 1.00 91.75 217 LEU A CA 1
ATOM 1731 C C . LEU A 1 217 ? -41.650 -26.972 62.073 1.00 91.75 217 LEU A C 1
ATOM 1733 O O . LEU A 1 217 ? -42.517 -27.363 62.846 1.00 91.75 217 LEU A O 1
ATOM 1737 N N . VAL A 1 218 ? -40.409 -27.463 62.092 1.00 92.56 218 VAL A N 1
ATOM 1738 C CA . VAL A 1 218 ? -39.999 -28.551 62.997 1.00 92.56 218 VAL A CA 1
ATOM 1739 C C . VAL A 1 218 ? -40.189 -28.165 64.465 1.00 92.56 218 VAL A C 1
ATOM 1741 O O . VAL A 1 218 ? -40.691 -28.976 65.232 1.00 92.56 218 VAL A O 1
ATOM 1744 N N . VAL A 1 219 ? -39.853 -26.929 64.849 1.00 92.94 219 VAL A N 1
ATOM 1745 C CA . VAL A 1 219 ? -40.024 -26.441 66.231 1.00 92.94 219 VAL A CA 1
ATOM 1746 C C . VAL A 1 219 ? -41.497 -26.363 66.644 1.00 92.94 219 VAL A C 1
ATOM 1748 O O . VAL A 1 219 ? -41.800 -26.578 67.808 1.00 92.94 219 VAL A O 1
ATOM 1751 N N . VAL A 1 220 ? -42.417 -26.083 65.717 1.00 91.56 220 VAL A N 1
ATOM 1752 C CA . VAL A 1 220 ? -43.867 -26.061 66.001 1.00 91.56 220 VAL A CA 1
ATOM 1753 C C . VAL A 1 220 ? -44.446 -27.470 66.178 1.00 91.56 220 VAL A C 1
ATOM 1755 O O . VAL A 1 220 ? -45.454 -27.637 66.860 1.00 91.56 220 VAL A O 1
ATOM 1758 N N . PHE A 1 221 ? -43.837 -28.478 65.551 1.00 83.12 221 PHE A N 1
ATOM 1759 C CA . PHE A 1 221 ? -44.285 -29.872 65.609 1.00 83.12 221 PHE A CA 1
ATOM 1760 C C . PHE A 1 221 ? -43.684 -30.686 66.772 1.00 83.12 221 PHE A C 1
ATOM 1762 O O . PHE A 1 221 ? -44.084 -31.838 66.953 1.00 83.12 221 PHE A O 1
ATOM 1769 N N . ILE A 1 222 ? -42.746 -30.115 67.534 1.00 84.25 222 ILE A N 1
ATOM 1770 C CA . ILE A 1 222 ? -42.148 -30.693 68.753 1.00 84.25 222 ILE A CA 1
ATOM 1771 C C . ILE A 1 222 ? -42.879 -30.153 69.981 1.00 84.25 222 ILE A C 1
ATOM 1773 O O . ILE A 1 222 ? -43.185 -30.975 70.873 1.00 84.25 222 ILE A O 1
#

Organism: NCBI:txid109376

Radius of gyration: 39.91 Å; chains: 1; bounding box: 77×91×112 Å

Secondary structure (DSSP, 8-state):
------HHHHHHHHHHHHHHHHHHHHHHHHHHHHHHHHHHGGGSGGGTTT---------PPP-------SSHHHHHHHHHHHHHHHHHHHHHT---PPPPP----SS--S-TTSSPPEEEE-TTS-EEEE-TTTTSSS----EEHHHHHHHHHHHHHHHHHHHHHHHHHHHHHHHHHHHHHHHHHHHHHHHHHHHHHHHHHHHHHHHHHHHHHHHHHHHHH-

Sequence (222 aa):
MGKGKSVADCTAVWELRKEDLERKEKLSKLAILDTLLARSGPLIFGLALGLDYSYSQPSQSETFGGDGFDSEYNEVEALIQEDQAQLEYENAQAFVYPPQPEVEFGIPQICYCGIEPEIATSKDFRRYYTCANADDGECHVWKWWDEAVMEEMRARDRHTLQLDEKVDALTLLSDYDTDQKLFRLENMVCELAKSRSTWSFESLVAAMVIVLVFIGLVVVFI

Foldseek 3Di:
DDPPDDLVNLVVVLVVLVVVLVVLVVVLVVLVVVVVVVVVVVVCVVVVVPPPPPDDDDDDDDDDDDDDPDDVVVVVVVVVVVVVVVVVVVVVVPPPDDPDPPPPQADDQAWPVRHGWDWDADPVRWIWTWHPCNPVPDDIDIGTPVRRHVRVCVVCVVVVVVVVSVVVSVVSVVVSVVSVVVSVVSVVVSVVVVVVVVCVVVVVVVVVVVVVVVVVVVVVVD